Protein AF-0000000080687078 (afdb_homodimer)

InterPro domains:
  IPR036691 Endonuclease/exonuclease/phosphatase superfamily [G3DSA:3.60.10.10] (22-150)
  IPR036691 Endonuclease/exonuclease/phosphatase superfamily [SSF56219] (23-147)

Solvent-accessible surface area (backbone atoms only — not comparable to full-atom values): 16942 Å² total; per-residue (Å²): 134,83,80,84,80,78,79,77,78,75,77,74,71,64,70,48,72,87,66,83,77,62,94,34,62,72,45,28,38,33,25,32,39,52,66,46,41,48,44,68,68,49,42,45,55,48,48,55,51,44,61,72,62,55,36,44,35,30,36,37,32,30,29,53,56,74,75,82,88,73,86,45,89,84,57,33,46,72,51,65,50,74,61,81,56,97,64,50,26,41,33,37,40,34,28,50,90,43,55,85,31,47,42,36,66,43,75,79,50,80,39,32,34,36,41,32,31,53,52,98,53,29,33,42,33,43,37,35,36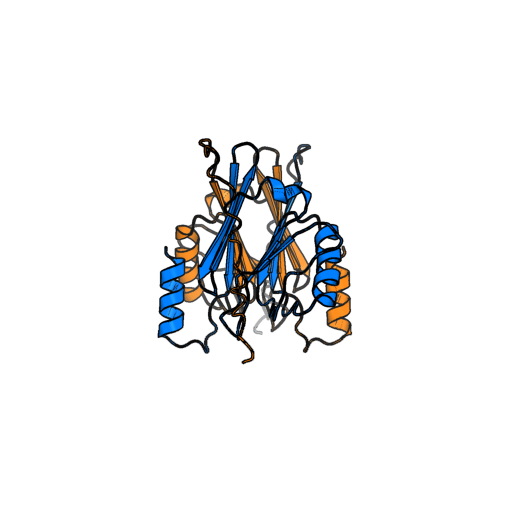,50,51,69,52,89,85,48,50,69,69,58,46,50,50,49,56,52,60,62,70,106,136,84,77,83,80,78,76,74,77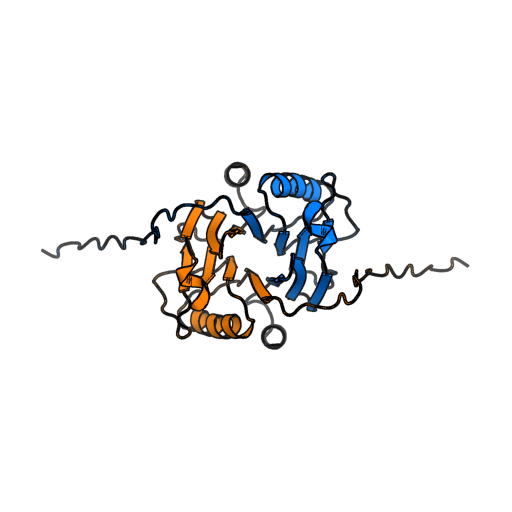,74,78,73,70,61,72,48,74,87,63,85,76,62,95,34,64,74,45,28,38,34,25,31,39,50,67,47,43,48,45,68,70,49,41,45,55,47,48,55,51,44,61,72,60,55,37,43,36,30,35,36,33,30,29,53,55,74,76,82,87,73,85,45,91,83,56,34,45,71,49,66,49,74,60,82,56,95,63,51,24,38,34,36,40,34,28,52,90,44,55,86,31,46,40,36,67,44,74,80,50,80,40,33,35,36,39,33,30,53,52,99,56,28,34,42,34,42,36,34,37,49,51,69,50,88,82,47,49,69,68,58,48,50,49,49,57,52,59,63,68,106

Organism: Caenorhabditis japonica (NCBI:txid281687)

pLDDT: mean 78.76, std 21.89, range [23.83, 98.12]

Structure (mmCIF, N/CA/C/O backbone):
data_AF-0000000080687078-model_v1
#
loop_
_entity.id
_entity.type
_entity.pdbx_description
1 polymer 'DNA-(apurinic or apyrimidinic site) endonuclease'
#
loop_
_atom_site.group_PDB
_atom_site.id
_atom_site.type_symbol
_atom_site.label_atom_id
_atom_site.label_alt_id
_atom_site.label_comp_id
_atom_site.label_asym_id
_atom_site.label_entity_id
_atom_site.label_seq_id
_atom_site.pdbx_PDB_ins_code
_atom_site.Cartn_x
_atom_site.Cartn_y
_atom_site.Cartn_z
_atom_site.occupancy
_atom_site.B_iso_or_equiv
_atom_site.auth_seq_id
_atom_site.auth_comp_id
_atom_site.auth_asym_id
_atom_site.auth_atom_id
_atom_site.pdbx_PDB_model_num
ATOM 1 N N . MET A 1 1 ? -27.938 40.531 -13.562 1 23.94 1 MET A N 1
ATOM 2 C CA . MET A 1 1 ? -26.656 40.5 -14.242 1 23.94 1 MET A CA 1
ATOM 3 C C . MET A 1 1 ? -25.672 39.594 -13.484 1 23.94 1 MET A C 1
ATOM 5 O O . MET A 1 1 ? -24.984 40.031 -12.57 1 23.94 1 MET A O 1
ATOM 9 N N . PHE A 1 2 ? -26 38.469 -12.961 1 26.88 2 PHE A N 1
ATOM 10 C CA . PHE A 1 2 ? -25.375 37.625 -11.953 1 26.88 2 PHE A CA 1
ATOM 11 C C . PHE A 1 2 ? -24.141 36.938 -12.523 1 26.88 2 PHE A C 1
ATOM 13 O O . PHE A 1 2 ? -24.219 36.25 -13.547 1 26.88 2 PHE A O 1
ATOM 20 N N . GLY A 1 3 ? -22.938 37.531 -12.508 1 23.83 3 GLY A N 1
ATOM 21 C CA . GLY A 1 3 ? -21.656 37.125 -13.062 1 23.83 3 GLY A CA 1
ATOM 22 C C . GLY A 1 3 ? -21.188 35.75 -12.562 1 23.83 3 GLY A C 1
ATOM 23 O O . GLY A 1 3 ? -21.312 35.469 -11.367 1 23.83 3 GLY A O 1
ATOM 24 N N . ARG A 1 4 ? -21.125 34.656 -13.367 1 27.16 4 ARG A N 1
ATOM 25 C CA . ARG A 1 4 ? -20.719 33.25 -13.234 1 27.16 4 ARG A CA 1
ATOM 26 C C . ARG A 1 4 ? -19.297 33.125 -12.719 1 27.16 4 ARG A C 1
ATOM 28 O O . ARG A 1 4 ? -18.344 33.438 -13.445 1 27.16 4 ARG A O 1
ATOM 35 N N . SER A 1 5 ? -18.922 33.406 -11.445 1 27.58 5 SER A N 1
ATOM 36 C CA . SER A 1 5 ? -17.562 33.312 -10.93 1 27.58 5 SER A CA 1
ATOM 37 C C . SER A 1 5 ? -17.078 31.859 -10.969 1 27.58 5 SER A C 1
ATOM 39 O O . SER A 1 5 ? -17.688 30.969 -10.375 1 27.58 5 SER A O 1
ATOM 41 N N . THR A 1 6 ? -16.516 31.312 -12.031 1 29.34 6 THR A N 1
ATOM 42 C CA . THR A 1 6 ? -15.852 30.047 -12.344 1 29.34 6 THR A CA 1
ATOM 43 C C . THR A 1 6 ? -14.695 29.797 -11.375 1 29.34 6 THR A C 1
ATOM 45 O O . THR A 1 6 ? -13.656 30.453 -11.453 1 29.34 6 THR A O 1
ATOM 48 N N . THR A 1 7 ? -14.852 29.625 -10.133 1 28.97 7 THR A N 1
ATOM 49 C CA . THR A 1 7 ? -13.742 29.375 -9.211 1 28.97 7 THR A CA 1
ATOM 50 C C . THR A 1 7 ? -13.008 28.094 -9.586 1 28.97 7 THR A C 1
ATOM 52 O O . THR A 1 7 ? -13.57 27 -9.508 1 28.97 7 THR A O 1
ATOM 55 N N . ASP A 1 8 ? -12.109 28.047 -10.555 1 27.33 8 ASP A N 1
ATOM 56 C CA . ASP A 1 8 ? -11.109 27.062 -10.93 1 27.33 8 ASP A CA 1
ATOM 57 C C . ASP A 1 8 ? -10.336 26.562 -9.711 1 27.33 8 ASP A C 1
ATOM 59 O O . ASP A 1 8 ? -9.656 27.344 -9.039 1 27.33 8 ASP A O 1
ATOM 63 N N . THR A 1 9 ? -10.836 25.766 -8.844 1 31.44 9 THR A N 1
ATOM 64 C CA . THR A 1 9 ? -10.117 25.188 -7.719 1 31.44 9 THR A CA 1
ATOM 65 C C . THR A 1 9 ? -8.805 24.562 -8.18 1 31.44 9 THR A C 1
ATOM 67 O O . THR A 1 9 ? -8.805 23.594 -8.953 1 31.44 9 THR A O 1
ATOM 70 N N . GLU A 1 10 ? -7.73 25.328 -8.344 1 28.64 10 GLU A N 1
ATOM 71 C CA . GLU A 1 10 ? -6.348 24.969 -8.641 1 28.64 10 GLU A CA 1
ATOM 72 C C . GLU A 1 10 ? -5.871 23.828 -7.746 1 28.64 10 GLU A C 1
ATOM 74 O O . GLU A 1 10 ? -5.902 23.938 -6.52 1 28.64 10 GLU A O 1
ATOM 79 N N . ILE A 1 11 ? -6.07 22.594 -8.055 1 33.88 11 ILE A N 1
ATOM 80 C CA . ILE A 1 11 ? -5.418 21.422 -7.484 1 33.88 11 ILE A CA 1
ATOM 81 C C . ILE A 1 11 ? -3.92 21.688 -7.34 1 33.88 11 ILE A C 1
ATOM 83 O O . ILE A 1 11 ? -3.23 21.953 -8.328 1 33.88 11 ILE A O 1
ATOM 87 N N . THR A 1 12 ? -3.455 22.266 -6.32 1 30.86 12 THR A N 1
ATOM 88 C CA . THR A 1 12 ? -2.062 22.625 -6.062 1 30.86 12 THR A CA 1
ATOM 89 C C . THR A 1 12 ? -1.168 21.391 -6.148 1 30.86 12 THR A C 1
ATOM 91 O O . THR A 1 12 ? -1.386 20.406 -5.438 1 30.86 12 THR A O 1
ATOM 94 N N . GLU A 1 13 ? -0.775 20.922 -7.262 1 34.91 13 GLU A N 1
ATOM 95 C CA . GLU A 1 13 ? 0.413 20.078 -7.383 1 34.91 13 GLU A CA 1
ATOM 96 C C . GLU A 1 13 ? 1.525 20.562 -6.457 1 34.91 13 GLU A C 1
ATOM 98 O O . GLU A 1 13 ? 1.952 21.719 -6.539 1 34.91 13 GLU A O 1
ATOM 103 N N . ALA A 1 14 ? 1.477 20.172 -5.223 1 38.88 14 ALA A N 1
ATOM 104 C CA . ALA A 1 14 ? 2.568 20.641 -4.367 1 38.88 14 ALA A CA 1
ATOM 105 C C . ALA A 1 14 ? 3.922 20.234 -4.938 1 38.88 14 ALA A C 1
ATOM 107 O O . ALA A 1 14 ? 4.219 19.047 -5.066 1 38.88 14 ALA A O 1
ATOM 108 N N . SER A 1 15 ? 4.398 20.875 -6.039 1 37.16 15 SER A N 1
ATOM 109 C CA . SER A 1 15 ? 5.77 20.688 -6.496 1 37.16 15 SER A CA 1
ATOM 110 C C . SER A 1 15 ? 6.77 21.172 -5.457 1 37.16 15 SER A C 1
ATOM 112 O O . SER A 1 15 ? 6.801 22.359 -5.133 1 37.16 15 SER A O 1
ATOM 114 N N . TYR A 1 16 ? 7.109 20.484 -4.488 1 36.12 16 TYR A N 1
ATOM 115 C CA . TYR A 1 16 ? 8.25 20.938 -3.699 1 36.12 16 TYR A CA 1
ATOM 116 C C . TYR A 1 16 ? 9.516 20.984 -4.547 1 36.12 16 TYR A C 1
ATOM 118 O O . TYR A 1 16 ? 9.641 20.234 -5.523 1 36.12 16 TYR A O 1
ATOM 126 N N . GLY A 1 17 ? 10.211 22.016 -4.754 1 36.72 17 GLY A N 1
ATOM 127 C CA . GLY A 1 17 ? 11.383 22.344 -5.555 1 36.72 17 GLY A CA 1
ATOM 128 C C . GLY A 1 17 ? 12.352 21.172 -5.684 1 36.72 17 GLY A C 1
ATOM 129 O O . GLY A 1 17 ? 12.312 20.234 -4.887 1 36.72 17 GLY A O 1
ATOM 130 N N . PRO A 1 18 ? 12.984 20.984 -6.984 1 37.34 18 PRO A N 1
ATOM 131 C CA . PRO A 1 18 ? 13.984 19.969 -7.305 1 37.34 18 PRO A CA 1
ATOM 132 C C . PRO A 1 18 ? 15.133 19.922 -6.305 1 37.34 18 PRO A C 1
ATOM 134 O O . PRO A 1 18 ? 15.891 20.906 -6.191 1 37.34 18 PRO A O 1
ATOM 137 N N . LYS A 1 19 ? 15.047 19.562 -5.117 1 39.16 19 LYS A N 1
ATOM 138 C CA . LYS A 1 19 ? 16.297 19.484 -4.355 1 39.16 19 LYS A CA 1
ATOM 139 C C . LYS A 1 19 ? 17.328 18.609 -5.055 1 39.16 19 LYS A C 1
ATOM 141 O O . LYS A 1 19 ? 16.969 17.734 -5.855 1 39.16 19 LYS A O 1
ATOM 146 N N . ASN A 1 20 ? 18.578 18.922 -5.188 1 41.75 20 ASN A N 1
ATOM 147 C CA . ASN A 1 20 ? 19.766 18.219 -5.676 1 41.75 20 ASN A CA 1
ATOM 148 C C . ASN A 1 20 ? 19.719 16.734 -5.312 1 41.75 20 ASN A C 1
ATOM 150 O O . ASN A 1 20 ? 19.688 16.391 -4.133 1 41.75 20 ASN A O 1
ATOM 154 N N . ARG A 1 21 ? 19.219 15.914 -6.117 1 44.72 21 ARG A N 1
ATOM 155 C CA . ARG A 1 21 ? 19.078 14.484 -5.867 1 44.72 21 ARG A CA 1
ATOM 156 C C . ARG A 1 21 ? 20.438 13.844 -5.559 1 44.72 21 ARG A C 1
ATOM 158 O O . ARG A 1 21 ? 21.344 13.883 -6.387 1 44.72 21 ARG A O 1
ATOM 165 N N . ARG A 1 22 ? 21.031 13.953 -4.484 1 43.06 22 ARG A N 1
ATOM 166 C CA . ARG A 1 22 ? 22.281 13.25 -4.207 1 43.06 22 ARG A CA 1
ATOM 167 C C . ARG A 1 22 ? 22.203 11.789 -4.637 1 43.06 22 ARG A C 1
ATOM 169 O O . ARG A 1 22 ? 21.109 11.211 -4.676 1 43.06 22 ARG A O 1
ATOM 176 N N . LYS A 1 23 ? 23.172 11.141 -5.262 1 50.06 23 LYS A N 1
ATOM 177 C CA . LYS A 1 23 ? 23.391 9.766 -5.688 1 50.06 23 LYS A CA 1
ATOM 178 C C . LYS A 1 23 ? 22.875 8.781 -4.637 1 50.06 23 LYS A C 1
ATOM 180 O O . LYS A 1 23 ? 23.516 8.586 -3.598 1 50.06 23 LYS A O 1
ATOM 185 N N . GLY A 1 24 ? 21.781 8.898 -4.113 1 56 24 GLY A N 1
ATOM 186 C CA . GLY A 1 24 ? 21.328 7.973 -3.086 1 56 24 GLY A CA 1
ATOM 187 C C . GLY A 1 24 ? 20.594 6.77 -3.646 1 56 24 GLY A C 1
ATOM 188 O O . GLY A 1 24 ? 20.391 6.668 -4.859 1 56 24 GLY A O 1
ATOM 189 N N . ASN A 1 25 ? 20.453 5.66 -2.873 1 69.19 25 ASN A N 1
ATOM 190 C CA . ASN A 1 25 ? 19.734 4.438 -3.232 1 69.19 25 ASN A CA 1
ATOM 191 C C . ASN A 1 25 ? 18.234 4.688 -3.377 1 69.19 25 ASN A C 1
ATOM 193 O O . ASN A 1 25 ? 17.625 5.32 -2.516 1 69.19 25 ASN A O 1
ATOM 197 N N . ASP A 1 26 ? 17.75 4.543 -4.586 1 81.94 26 ASP A N 1
ATOM 198 C CA . ASP A 1 26 ? 16.312 4.633 -4.832 1 81.94 26 ASP A CA 1
ATOM 199 C C . ASP A 1 26 ? 15.625 3.291 -4.582 1 81.94 26 ASP A C 1
ATOM 201 O O . ASP A 1 26 ? 16.094 2.25 -5.043 1 81.94 26 ASP A O 1
ATOM 205 N N . PHE A 1 27 ? 14.664 3.383 -3.658 1 86.75 27 PHE A N 1
ATOM 206 C CA . PHE A 1 27 ? 13.891 2.146 -3.656 1 86.75 27 PHE A CA 1
ATOM 207 C C . PHE A 1 27 ? 12.398 2.441 -3.748 1 86.75 27 PHE A C 1
ATOM 209 O O . PHE A 1 27 ? 11.953 3.531 -3.385 1 86.75 27 PHE A O 1
ATOM 216 N N . HIS A 1 28 ? 11.695 1.497 -4.359 1 94.62 28 HIS A N 1
ATOM 217 C CA . HIS A 1 28 ? 10.266 1.57 -4.648 1 94.62 28 HIS A CA 1
ATOM 218 C C . HIS A 1 28 ? 9.484 0.548 -3.83 1 94.62 28 HIS A C 1
ATOM 220 O O . HIS A 1 28 ? 9.883 -0.614 -3.734 1 94.62 28 HIS A O 1
ATOM 226 N N . ILE A 1 29 ? 8.492 1.083 -3.162 1 96.56 29 ILE A N 1
ATOM 227 C CA . ILE A 1 29 ? 7.52 0.217 -2.504 1 96.56 29 ILE A CA 1
ATOM 228 C C . ILE A 1 29 ? 6.152 0.39 -3.156 1 96.56 29 ILE A C 1
ATOM 230 O O . ILE A 1 29 ? 5.734 1.513 -3.451 1 96.56 29 ILE A O 1
ATOM 234 N N . GLY A 1 30 ? 5.504 -0.711 -3.338 1 97.69 30 GLY A N 1
ATOM 235 C CA . GLY A 1 30 ? 4.227 -0.652 -4.035 1 97.69 30 GLY A CA 1
ATOM 236 C C . GLY A 1 30 ? 3.051 -1.026 -3.154 1 97.69 30 GLY A C 1
ATOM 237 O O . GLY A 1 30 ? 3.186 -1.845 -2.242 1 97.69 30 GLY A O 1
ATOM 238 N N . SER A 1 31 ? 1.943 -0.436 -3.359 1 98.12 31 SER A N 1
ATOM 239 C CA . SER A 1 31 ? 0.614 -0.755 -2.852 1 98.12 31 SER A CA 1
ATOM 240 C C . SER A 1 31 ? -0.37 -1.002 -3.99 1 98.12 31 SER A C 1
ATOM 242 O O . SER A 1 31 ? -0.571 -0.133 -4.84 1 98.12 31 SER A O 1
ATOM 244 N N . LEU A 1 32 ? -1 -2.152 -3.951 1 96.25 32 LEU A N 1
ATOM 245 C CA . LEU A 1 32 ? -1.785 -2.492 -5.133 1 96.25 32 LEU A CA 1
ATOM 246 C C . LEU A 1 32 ? -3.031 -3.283 -4.75 1 96.25 32 LEU A C 1
ATOM 248 O O . LEU A 1 32 ? -2.93 -4.367 -4.168 1 96.25 32 LEU A O 1
ATOM 252 N N . ASN A 1 33 ? -4.164 -2.758 -5.043 1 93 33 ASN A N 1
ATOM 253 C CA . ASN A 1 33 ? -5.348 -3.605 -5.164 1 93 33 ASN A CA 1
ATOM 254 C C . ASN A 1 33 ? -5.387 -4.32 -6.512 1 93 33 ASN A C 1
ATOM 256 O O . ASN A 1 33 ? -5.707 -3.709 -7.535 1 93 33 ASN A O 1
ATOM 260 N N . VAL A 1 34 ? -5.113 -5.598 -6.516 1 90.88 34 VAL A N 1
ATOM 261 C CA . VAL A 1 34 ? -4.816 -6.312 -7.754 1 90.88 34 VAL A CA 1
ATOM 262 C C . VAL A 1 34 ? -6.098 -6.902 -8.336 1 90.88 34 VAL A C 1
ATOM 264 O O . VAL A 1 34 ? -6.129 -7.316 -9.492 1 90.88 34 VAL A O 1
ATOM 267 N N . ARG A 1 35 ? -7.172 -6.898 -7.617 1 88.12 35 ARG A N 1
ATOM 268 C CA . ARG A 1 35 ? -8.484 -7.383 -8.031 1 88.12 35 ARG A CA 1
ATOM 269 C C . ARG A 1 35 ? -8.391 -8.805 -8.578 1 88.12 35 ARG A C 1
ATOM 271 O O . ARG A 1 35 ? -8.93 -9.094 -9.648 1 88.12 35 ARG A O 1
ATOM 278 N N . SER A 1 36 ? -7.57 -9.609 -8.227 1 84.88 36 SER A N 1
ATOM 279 C CA . SER A 1 36 ? -7.48 -11.047 -8.453 1 84.88 36 SER A CA 1
ATOM 280 C C . SER A 1 36 ? -6.168 -11.422 -9.133 1 84.88 36 SER A C 1
ATOM 282 O O . SER A 1 36 ? -5.836 -10.875 -10.188 1 84.88 36 SER A O 1
ATOM 284 N N . ILE A 1 37 ? -5.371 -12.188 -8.609 1 87.5 37 ILE A N 1
ATOM 285 C CA . ILE A 1 37 ? -4.254 -12.953 -9.156 1 87.5 37 ILE A CA 1
ATOM 286 C C . ILE A 1 37 ? -4.387 -14.422 -8.742 1 87.5 37 ILE A C 1
ATOM 288 O O . ILE A 1 37 ? -3.475 -14.984 -8.133 1 87.5 37 ILE A O 1
ATOM 292 N N . SER A 1 38 ? -5.43 -15.031 -9.227 1 83.38 38 SER A N 1
ATOM 293 C CA . SER A 1 38 ? -5.961 -16.25 -8.633 1 83.38 38 SER A CA 1
ATOM 294 C C . SER A 1 38 ? -5.23 -17.484 -9.156 1 83.38 38 SER A C 1
ATOM 296 O O . SER A 1 38 ? -5.355 -18.578 -8.594 1 83.38 38 SER A O 1
ATOM 298 N N . ASP A 1 39 ? -4.461 -17.359 -10.211 1 86.06 39 ASP A N 1
ATOM 299 C CA . ASP A 1 39 ? -3.783 -18.531 -10.75 1 86.06 39 ASP A CA 1
ATOM 300 C C . ASP A 1 39 ? -2.348 -18.203 -11.156 1 86.06 39 ASP A C 1
ATOM 302 O O . ASP A 1 39 ? -1.94 -17.047 -11.125 1 86.06 39 ASP A O 1
ATOM 306 N N . GLN A 1 40 ? -1.604 -19.281 -11.555 1 88.81 40 GLN A N 1
ATOM 307 C CA . GLN A 1 40 ? -0.176 -19.188 -11.836 1 88.81 40 GLN A CA 1
ATOM 308 C C . GLN A 1 40 ? 0.093 -18.234 -13 1 88.81 40 GLN A C 1
ATOM 310 O O . GLN A 1 40 ? 1.062 -17.469 -12.977 1 88.81 40 GLN A O 1
ATOM 315 N N . SER A 1 41 ? -0.726 -18.344 -13.984 1 90.31 41 SER A N 1
ATOM 316 C CA . SER A 1 41 ? -0.514 -17.516 -15.164 1 90.31 41 SER A CA 1
ATOM 317 C C . SER A 1 41 ? -0.649 -16.031 -14.82 1 90.31 41 SER A C 1
ATOM 319 O O . SER A 1 41 ? 0.166 -15.211 -15.242 1 90.31 41 SER A O 1
ATOM 321 N N . LYS A 1 42 ? -1.673 -15.695 -14.055 1 89.12 42 LYS A N 1
ATOM 322 C CA . LYS A 1 42 ? -1.876 -14.312 -13.625 1 89.12 42 LYS A CA 1
ATOM 323 C C . LYS A 1 42 ? -0.762 -13.867 -12.688 1 89.12 42 LYS A C 1
ATOM 325 O O . LYS A 1 42 ? -0.291 -12.727 -12.773 1 89.12 42 LYS A O 1
ATOM 330 N N . ALA A 1 43 ? -0.333 -14.719 -11.859 1 92.19 43 ALA A N 1
ATOM 331 C CA . ALA A 1 43 ? 0.764 -14.406 -10.945 1 92.19 43 ALA A CA 1
ATOM 332 C C . ALA A 1 43 ? 2.053 -14.125 -11.711 1 92.19 43 ALA A C 1
ATOM 334 O O . ALA A 1 43 ? 2.793 -13.203 -11.367 1 92.19 43 ALA A O 1
ATOM 335 N N . GLU A 1 44 ? 2.275 -14.883 -12.719 1 93.94 44 GLU A N 1
ATOM 336 C CA . GLU A 1 44 ? 3.467 -14.695 -13.539 1 93.94 44 GLU A CA 1
ATOM 337 C C . GLU A 1 44 ? 3.408 -13.367 -14.297 1 93.94 44 GLU A C 1
ATOM 339 O O . GLU A 1 44 ? 4.418 -12.664 -14.406 1 93.94 44 GLU A O 1
ATOM 344 N N . ALA A 1 45 ? 2.262 -13.078 -14.836 1 91.88 45 ALA A N 1
ATOM 345 C CA . ALA A 1 45 ? 2.104 -11.797 -15.523 1 91.88 45 ALA A CA 1
ATOM 346 C C . ALA A 1 45 ? 2.338 -10.633 -14.57 1 91.88 45 ALA A C 1
ATOM 348 O O . ALA A 1 45 ? 3.035 -9.672 -14.914 1 91.88 45 ALA A O 1
ATOM 349 N N . PHE A 1 46 ? 1.826 -10.758 -13.461 1 93.44 46 PHE A N 1
ATOM 350 C CA . PHE A 1 46 ? 2.047 -9.742 -12.445 1 93.44 46 PHE A CA 1
ATOM 351 C C . PHE A 1 46 ? 3.523 -9.656 -12.07 1 93.44 46 PHE A C 1
ATOM 353 O O . PHE A 1 46 ? 4.062 -8.562 -11.898 1 93.44 46 PHE A O 1
ATOM 360 N N . ASP A 1 47 ? 4.129 -10.727 -11.883 1 95.5 47 ASP A N 1
ATOM 361 C CA . ASP A 1 47 ? 5.543 -10.805 -11.531 1 95.5 47 ASP A CA 1
ATOM 362 C C . ASP A 1 47 ? 6.398 -10.008 -12.508 1 95.5 47 ASP A C 1
ATOM 364 O O . ASP A 1 47 ? 7.277 -9.242 -12.094 1 95.5 47 ASP A O 1
ATOM 368 N N . LEU A 1 48 ? 6.113 -10.18 -13.734 1 94.38 48 LEU A N 1
ATOM 369 C CA . LEU A 1 48 ? 6.863 -9.461 -14.758 1 94.38 48 LEU A CA 1
ATOM 370 C C . LEU A 1 48 ? 6.672 -7.957 -14.609 1 94.38 48 LEU A C 1
ATOM 372 O O . LEU A 1 48 ? 7.641 -7.195 -14.664 1 94.38 48 LEU A O 1
ATOM 376 N N . LEU A 1 49 ? 5.465 -7.512 -14.406 1 92.62 49 LEU A N 1
ATOM 377 C CA . LEU A 1 49 ? 5.172 -6.098 -14.211 1 92.62 49 LEU A CA 1
ATOM 378 C C . LEU A 1 49 ? 5.859 -5.562 -12.961 1 92.62 49 LEU A C 1
ATOM 380 O O . LEU A 1 49 ? 6.41 -4.461 -12.977 1 92.62 49 LEU A O 1
ATOM 384 N N . ALA A 1 50 ? 5.836 -6.336 -11.93 1 95.5 50 ALA A N 1
ATOM 385 C CA . ALA A 1 50 ? 6.434 -5.949 -10.656 1 95.5 50 ALA A CA 1
ATOM 386 C C . ALA A 1 50 ? 7.941 -5.754 -10.789 1 95.5 50 ALA A C 1
ATOM 388 O O . ALA A 1 50 ? 8.484 -4.75 -10.328 1 95.5 50 ALA A O 1
ATOM 389 N N . VAL A 1 51 ? 8.602 -6.641 -11.414 1 95.19 51 VAL A N 1
ATOM 390 C CA . VAL A 1 51 ? 10.039 -6.559 -11.617 1 95.19 51 VAL A CA 1
ATOM 391 C C . VAL A 1 51 ? 10.383 -5.297 -12.406 1 95.19 51 VAL A C 1
ATOM 393 O O . VAL A 1 51 ? 11.305 -4.562 -12.047 1 95.19 51 VAL A O 1
ATOM 396 N N . ASN A 1 52 ? 9.602 -4.98 -13.367 1 92.81 52 ASN A N 1
ATOM 397 C CA . ASN A 1 52 ? 9.875 -3.852 -14.25 1 92.81 52 ASN A CA 1
ATOM 398 C C . ASN A 1 52 ? 9.555 -2.523 -13.57 1 92.81 52 ASN A C 1
ATOM 400 O O . ASN A 1 52 ? 10.039 -1.473 -13.992 1 92.81 52 ASN A O 1
ATOM 404 N N . SER A 1 53 ? 8.734 -2.553 -12.562 1 91.44 53 SER A N 1
ATOM 405 C CA . SER A 1 53 ? 8.359 -1.342 -11.844 1 91.44 53 SER A CA 1
ATOM 406 C C . SER A 1 53 ? 9.508 -0.837 -10.977 1 91.44 53 SER A C 1
ATOM 408 O O . SER A 1 53 ? 9.5 0.311 -10.523 1 91.44 53 SER A O 1
ATOM 410 N N . GLY A 1 54 ? 10.5 -1.702 -10.625 1 92.25 54 GLY A N 1
ATOM 411 C CA . GLY A 1 54 ? 11.594 -1.356 -9.734 1 92.25 54 GLY A CA 1
ATOM 412 C C . GLY A 1 54 ? 11.242 -1.527 -8.266 1 92.25 54 GLY A C 1
ATOM 413 O O . GLY A 1 54 ? 12.078 -1.3 -7.391 1 92.25 54 GLY A O 1
ATOM 414 N N . CYS A 1 55 ? 10.094 -1.989 -7.988 1 95.62 55 CYS A N 1
ATOM 415 C CA . CYS A 1 55 ? 9.688 -2.207 -6.605 1 95.62 55 CYS A CA 1
ATOM 416 C C . CYS A 1 55 ? 10.484 -3.35 -5.98 1 95.62 55 CYS A C 1
ATOM 418 O O . CYS A 1 55 ? 10.812 -4.324 -6.656 1 95.62 55 CYS A O 1
ATOM 420 N N . LYS A 1 56 ? 10.734 -3.129 -4.719 1 95.88 56 LYS A N 1
ATOM 421 C CA . LYS A 1 56 ? 11.375 -4.199 -3.963 1 95.88 56 LYS A CA 1
ATOM 422 C C . LYS A 1 56 ? 10.359 -4.969 -3.127 1 95.88 56 LYS A C 1
ATOM 424 O O . LYS A 1 56 ? 10.555 -6.152 -2.838 1 95.88 56 LYS A O 1
ATOM 429 N N . VAL A 1 57 ? 9.32 -4.289 -2.781 1 97.44 57 VAL A N 1
ATOM 430 C CA . VAL A 1 57 ? 8.188 -4.898 -2.092 1 97.44 57 VAL A CA 1
ATOM 431 C C . VAL A 1 57 ? 6.879 -4.32 -2.629 1 97.44 57 VAL A C 1
ATOM 433 O O . VAL A 1 57 ? 6.773 -3.113 -2.854 1 97.44 57 VAL A O 1
ATOM 436 N N . ILE A 1 58 ? 5.902 -5.184 -2.785 1 98 58 ILE A N 1
ATOM 437 C CA . ILE A 1 58 ? 4.555 -4.746 -3.121 1 98 58 ILE A CA 1
ATOM 438 C C . ILE A 1 58 ? 3.545 -5.414 -2.189 1 98 58 ILE A C 1
ATOM 440 O O . ILE A 1 58 ? 3.523 -6.641 -2.068 1 98 58 ILE A O 1
ATOM 444 N N . ALA A 1 59 ? 2.803 -4.582 -1.484 1 97.75 59 ALA A N 1
ATOM 445 C CA . ALA A 1 59 ? 1.665 -5.07 -0.71 1 97.75 59 ALA A CA 1
ATOM 446 C C . ALA A 1 59 ? 0.424 -5.211 -1.588 1 97.75 59 ALA A C 1
ATOM 448 O O . ALA A 1 59 ? -0.012 -4.242 -2.215 1 97.75 59 ALA A O 1
ATOM 449 N N . LEU A 1 60 ? -0.15 -6.395 -1.626 1 95.69 60 LEU A N 1
ATOM 450 C CA . LEU A 1 60 ? -1.276 -6.699 -2.502 1 95.69 60 LEU A CA 1
ATOM 451 C C . LEU A 1 60 ? -2.543 -6.949 -1.69 1 95.69 60 LEU A C 1
ATOM 453 O O . LEU A 1 60 ? -2.5 -7.625 -0.659 1 95.69 60 LEU A O 1
ATOM 457 N N . GLN A 1 61 ? -3.58 -6.387 -2.146 1 93 61 GLN A N 1
ATOM 458 C CA . GLN A 1 61 ? -4.902 -6.688 -1.614 1 93 61 GLN A CA 1
ATOM 459 C C . GLN A 1 61 ? -5.789 -7.34 -2.676 1 93 61 GLN A C 1
ATOM 461 O O . GLN A 1 61 ? -5.582 -7.129 -3.873 1 93 61 GLN A O 1
ATOM 466 N N . GLU A 1 62 ? -6.793 -8.188 -2.268 1 89.31 62 GLU A N 1
ATOM 467 C CA . GLU A 1 62 ? -7.777 -8.875 -3.1 1 89.31 62 GLU A CA 1
ATOM 468 C C . GLU A 1 62 ? -7.102 -9.82 -4.09 1 89.31 62 GLU A C 1
ATOM 470 O O . GLU A 1 62 ? -7.398 -9.797 -5.285 1 89.31 62 GLU A O 1
ATOM 475 N N . THR A 1 63 ? -6.176 -10.578 -3.656 1 90.06 63 THR A N 1
ATOM 476 C CA . THR A 1 63 ? -5.457 -11.523 -4.504 1 90.06 63 THR A CA 1
ATOM 477 C C . THR A 1 63 ? -6.379 -12.641 -4.973 1 90.06 63 THR A C 1
ATOM 479 O O . THR A 1 63 ? -6.203 -13.188 -6.066 1 90.06 63 THR A O 1
ATOM 482 N N . LYS A 1 64 ? -7.406 -13.039 -4.141 1 83.12 64 LYS A N 1
ATOM 483 C CA . LYS A 1 64 ? -8.375 -14.102 -4.422 1 83.12 64 LYS A CA 1
ATOM 484 C C . LYS A 1 64 ? -7.676 -15.398 -4.801 1 83.12 64 LYS A C 1
ATOM 486 O O . LYS A 1 64 ? -8.117 -16.109 -5.711 1 83.12 64 LYS A O 1
ATOM 491 N N . ARG A 1 65 ? -6.547 -15.5 -4.137 1 78.94 65 ARG A N 1
ATOM 492 C CA . ARG A 1 65 ? -5.762 -16.688 -4.418 1 78.94 65 ARG A CA 1
ATOM 493 C C . ARG A 1 65 ? -6.457 -17.938 -3.887 1 78.94 65 ARG A C 1
ATOM 495 O O . ARG A 1 65 ? -6.891 -17.969 -2.734 1 78.94 65 ARG A O 1
ATOM 502 N N . LYS A 1 66 ? -6.727 -18.859 -4.582 1 66.19 66 LYS A N 1
ATOM 503 C CA . LYS A 1 66 ? -7.395 -20.078 -4.164 1 66.19 66 LYS A CA 1
ATOM 504 C C . LYS A 1 66 ? -6.41 -21.047 -3.512 1 66.19 66 LYS A C 1
ATOM 506 O O . LYS A 1 66 ? -6.672 -21.578 -2.428 1 66.19 66 LYS A O 1
ATOM 511 N N . GLU A 1 67 ? -5.453 -21.625 -4.227 1 60.69 67 GLU A N 1
ATOM 512 C CA . GLU A 1 67 ? -4.613 -22.688 -3.686 1 60.69 67 GLU A CA 1
ATOM 513 C C . GLU A 1 67 ? -3.211 -22.641 -4.285 1 60.69 67 GLU A C 1
ATOM 515 O O . GLU A 1 67 ? -2.98 -21.969 -5.293 1 60.69 67 GLU A O 1
ATOM 520 N N . GLY A 1 68 ? -2.357 -23.078 -3.369 1 63.88 68 GLY A N 1
ATOM 521 C CA . GLY A 1 68 ? -1.051 -23.531 -3.82 1 63.88 68 GLY A CA 1
ATOM 522 C C . GLY A 1 68 ? 0.023 -22.469 -3.695 1 63.88 68 GLY A C 1
ATOM 523 O O . GLY A 1 68 ? -0.271 -21.312 -3.363 1 63.88 68 GLY A O 1
ATOM 524 N N . GLU A 1 69 ? 1.281 -22.922 -3.531 1 74.5 69 GLU A N 1
ATOM 525 C CA . GLU A 1 69 ? 2.494 -22.109 -3.639 1 74.5 69 GLU A CA 1
ATOM 526 C C . GLU A 1 69 ? 2.891 -21.906 -5.098 1 74.5 69 GLU A C 1
ATOM 528 O O . GLU A 1 69 ? 2.773 -22.812 -5.918 1 74.5 69 GLU A O 1
ATOM 533 N N . TRP A 1 70 ? 3.023 -20.672 -5.383 1 83.81 70 TRP A N 1
ATOM 534 C CA . TRP A 1 70 ? 3.455 -20.344 -6.738 1 83.81 70 TRP A CA 1
ATOM 535 C C . TRP A 1 70 ? 4.949 -20.047 -6.777 1 83.81 70 TRP A C 1
ATOM 537 O O . TRP A 1 70 ? 5.488 -19.438 -5.855 1 83.81 70 TRP A O 1
ATOM 547 N N . VAL A 1 71 ? 5.551 -20.594 -7.836 1 90.44 71 VAL A N 1
ATOM 548 C CA . VAL A 1 71 ? 6.945 -20.266 -8.117 1 90.44 71 VAL A CA 1
ATOM 549 C C . VAL A 1 71 ? 7.008 -19.219 -9.234 1 90.44 71 VAL A C 1
ATOM 551 O O . VAL A 1 71 ? 6.457 -19.422 -10.32 1 90.44 71 VAL A O 1
ATOM 554 N N . LEU A 1 72 ? 7.625 -18.172 -8.945 1 95.88 72 LEU A N 1
ATOM 555 C CA . LEU A 1 72 ? 7.723 -17.094 -9.922 1 95.88 72 LEU A CA 1
ATOM 556 C C . LEU A 1 72 ? 9.047 -17.156 -10.664 1 95.88 72 LEU A C 1
ATOM 558 O O . LEU A 1 72 ? 10.086 -17.438 -10.07 1 95.88 72 LEU A O 1
ATOM 562 N N . SER A 1 73 ? 9.031 -16.812 -11.891 1 96.19 73 SER A N 1
ATOM 563 C CA . SER A 1 73 ? 10.211 -16.906 -12.75 1 96.19 73 SER A CA 1
ATOM 564 C C . SER A 1 73 ? 11.281 -15.906 -12.328 1 96.19 73 SER A C 1
ATOM 566 O O . SER A 1 73 ? 12.477 -16.156 -12.492 1 96.19 73 SER A O 1
ATOM 568 N N . SER A 1 74 ? 10.93 -14.812 -11.812 1 96.94 74 SER A N 1
ATOM 569 C CA . SER A 1 74 ? 11.875 -13.758 -11.453 1 96.94 74 SER A CA 1
ATOM 570 C C . SER A 1 74 ? 12.703 -14.148 -10.234 1 96.94 74 SER A C 1
ATOM 572 O O . SER A 1 74 ? 13.727 -13.523 -9.938 1 96.94 74 SER A O 1
ATOM 574 N N . GLY A 1 75 ? 12.32 -15.094 -9.469 1 97.56 75 GLY A N 1
ATOM 575 C CA . GLY A 1 75 ? 12.93 -15.438 -8.188 1 97.56 75 GLY A CA 1
ATOM 576 C C . GLY A 1 75 ? 12.32 -14.695 -7.02 1 97.56 75 GLY A C 1
ATOM 577 O O . GLY A 1 75 ? 12.656 -14.961 -5.863 1 97.56 75 GLY A O 1
ATOM 578 N N . ALA A 1 76 ? 11.391 -13.828 -7.332 1 97.56 76 ALA A N 1
ATOM 579 C CA . ALA A 1 76 ? 10.656 -13.156 -6.262 1 97.56 76 ALA A CA 1
ATOM 580 C C . ALA A 1 76 ? 9.734 -14.133 -5.535 1 97.56 76 ALA A C 1
ATOM 582 O O . ALA A 1 76 ? 9.445 -15.219 -6.043 1 97.56 76 ALA A O 1
ATOM 583 N N . GLU A 1 77 ? 9.344 -13.75 -4.371 1 95.75 77 GLU A N 1
ATOM 584 C CA . GLU A 1 77 ? 8.367 -14.547 -3.637 1 95.75 77 GLU A CA 1
ATOM 585 C C . GLU A 1 77 ? 7.047 -13.789 -3.477 1 95.75 77 GLU A C 1
ATOM 587 O O . GLU A 1 77 ? 7.043 -12.578 -3.232 1 95.75 77 GLU A O 1
ATOM 592 N N . LEU A 1 78 ? 6.02 -14.508 -3.682 1 93.75 78 LEU A N 1
ATOM 593 C CA . LEU A 1 78 ? 4.676 -14.062 -3.344 1 93.75 78 LEU A CA 1
ATOM 594 C C . LEU A 1 78 ? 4.176 -14.742 -2.074 1 93.75 78 LEU A C 1
ATOM 596 O O . LEU A 1 78 ? 3.803 -15.914 -2.104 1 93.75 78 LEU A O 1
ATOM 600 N N . ILE A 1 79 ? 4.18 -13.977 -0.999 1 91.44 79 ILE A N 1
ATOM 601 C CA . ILE A 1 79 ? 3.826 -14.539 0.3 1 91.44 79 ILE A CA 1
ATOM 602 C C . ILE A 1 79 ? 2.385 -14.172 0.647 1 91.44 79 ILE A C 1
ATOM 604 O O . ILE A 1 79 ? 2.074 -13 0.88 1 91.44 79 ILE A O 1
ATOM 608 N N . CYS A 1 80 ? 1.501 -15.156 0.618 1 83.25 80 CYS A N 1
ATOM 609 C CA . CYS A 1 80 ? 0.076 -14.961 0.852 1 83.25 80 CYS A CA 1
ATOM 610 C C . CYS A 1 80 ? -0.296 -15.312 2.287 1 83.25 80 CYS A C 1
ATOM 612 O O . CYS A 1 80 ? 0.277 -16.234 2.871 1 83.25 80 CYS A O 1
ATOM 614 N N . THR A 1 81 ? -1.142 -14.406 2.807 1 70.31 81 THR A N 1
ATOM 615 C CA . THR A 1 81 ? -1.684 -14.781 4.109 1 70.31 81 THR A CA 1
ATOM 616 C C . THR A 1 81 ? -2.955 -15.609 3.947 1 70.31 81 THR A C 1
ATOM 618 O O . THR A 1 81 ? -3.799 -15.297 3.102 1 70.31 81 THR A O 1
ATOM 621 N N . ARG A 1 82 ? -2.828 -16.938 4.32 1 59.53 82 ARG A N 1
ATOM 622 C CA . ARG A 1 82 ? -3.809 -18 4.176 1 59.53 82 ARG A CA 1
ATOM 623 C C . ARG A 1 82 ? -5.23 -17.453 4.195 1 59.53 82 ARG A C 1
ATOM 625 O O . ARG A 1 82 ? -5.527 -16.516 4.938 1 59.53 82 ARG A O 1
ATOM 632 N N . ARG A 1 83 ? -5.895 -17.641 3.01 1 53.59 83 ARG A N 1
ATOM 633 C CA . ARG A 1 83 ? -7.27 -17.188 2.838 1 53.59 83 ARG A CA 1
ATOM 634 C C . ARG A 1 83 ? -8.234 -18 3.693 1 53.59 83 ARG A C 1
ATOM 636 O O . ARG A 1 83 ? -8.336 -19.219 3.527 1 53.59 83 ARG A O 1
ATOM 643 N N . GLU A 1 84 ? -8.25 -17.875 4.926 1 51.34 84 GLU A N 1
ATOM 644 C CA . GLU A 1 84 ? -9.492 -18.484 5.395 1 51.34 84 GLU A CA 1
ATOM 645 C C . GLU A 1 84 ? -10.703 -17.797 4.777 1 51.34 84 GLU A C 1
ATOM 647 O O . GLU A 1 84 ? -11.797 -18.359 4.75 1 51.34 84 GLU A O 1
ATOM 652 N N . ALA A 1 85 ? -10.586 -16.516 4.5 1 52 85 ALA A N 1
ATOM 653 C CA . ALA A 1 85 ? -11.852 -15.859 4.199 1 52 85 ALA A CA 1
ATOM 654 C C . ALA A 1 85 ? -12.055 -15.727 2.693 1 52 85 ALA A C 1
ATOM 656 O O . ALA A 1 85 ? -11.094 -15.641 1.935 1 52 85 ALA A O 1
ATOM 657 N N . ARG A 1 86 ? -13.281 -15.984 2.178 1 55.91 86 ARG A N 1
ATOM 658 C CA . ARG A 1 86 ? -13.805 -15.891 0.818 1 55.91 86 ARG A CA 1
ATOM 659 C C . ARG A 1 86 ? -13.508 -14.523 0.21 1 55.91 86 ARG A C 1
ATOM 661 O O . ARG A 1 86 ? -13.531 -14.367 -1.012 1 55.91 86 ARG A O 1
ATOM 668 N N . GLU A 1 87 ? -13.414 -13.516 1.078 1 61.41 87 GLU A N 1
ATOM 669 C CA . GLU A 1 87 ? -13.227 -12.164 0.568 1 61.41 87 GLU A CA 1
ATOM 670 C C . GLU A 1 87 ? -11.852 -11.617 0.929 1 61.41 87 GLU A C 1
ATOM 672 O O . GLU A 1 87 ? -11.297 -11.961 1.976 1 61.41 87 GLU A O 1
ATOM 677 N N . GLY A 1 88 ? -11.336 -10.867 -0.062 1 69.25 88 GLY A N 1
ATOM 678 C CA . GLY A 1 88 ? -10.094 -10.164 0.216 1 69.25 88 GLY A CA 1
ATOM 679 C C . GLY A 1 88 ? -8.859 -10.961 -0.165 1 69.25 88 GLY A C 1
ATOM 680 O O . GLY A 1 88 ? -8.719 -11.383 -1.314 1 69.25 88 GLY A O 1
ATOM 681 N N . GLY A 1 89 ? -7.902 -11.273 0.639 1 85.69 89 GLY A N 1
ATOM 682 C CA . GLY A 1 89 ? -6.617 -11.922 0.439 1 85.69 89 GLY A CA 1
ATOM 683 C C . GLY A 1 89 ? -5.461 -10.945 0.358 1 85.69 89 GLY A C 1
ATOM 684 O O . GLY A 1 89 ? -5.418 -10.102 -0.54 1 85.69 89 GLY A O 1
ATOM 685 N N . LEU A 1 90 ? -4.668 -11.047 1.295 1 92.62 90 LEU A N 1
ATOM 686 C CA . LEU A 1 90 ? -3.469 -10.219 1.358 1 92.62 90 LEU A CA 1
ATOM 687 C C . LEU A 1 90 ? -2.234 -11.016 0.956 1 92.62 90 LEU A C 1
ATOM 689 O O . LEU A 1 90 ? -2.15 -12.219 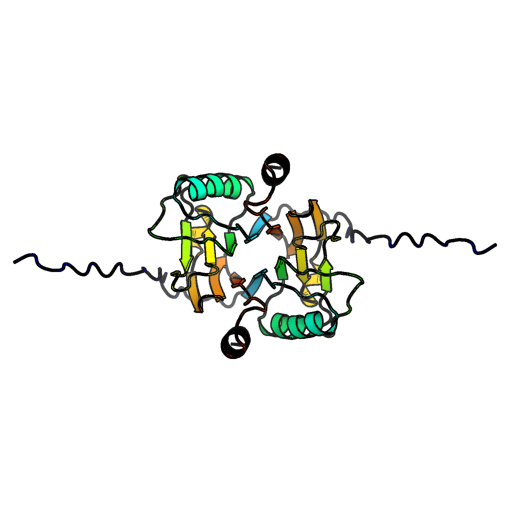1.232 1 92.62 90 LEU A O 1
ATOM 693 N N . ALA A 1 91 ? -1.317 -10.32 0.282 1 93.56 91 ALA A N 1
ATOM 694 C CA . ALA A 1 91 ? -0.024 -10.93 -0.032 1 93.56 91 ALA A CA 1
ATOM 695 C C . ALA A 1 91 ? 1.068 -9.867 -0.122 1 93.56 91 ALA A C 1
ATOM 697 O O . ALA A 1 91 ? 0.775 -8.672 -0.234 1 93.56 91 ALA A O 1
ATOM 698 N N . PHE A 1 92 ? 2.277 -10.297 0.015 1 96.19 92 PHE A N 1
ATOM 699 C CA . PHE A 1 92 ? 3.447 -9.492 -0.3 1 96.19 92 PHE A CA 1
ATOM 700 C C . PHE A 1 92 ? 4.238 -10.109 -1.449 1 96.19 92 PHE A C 1
ATOM 702 O O . PHE A 1 92 ? 4.562 -11.297 -1.42 1 96.19 92 PHE A O 1
ATOM 709 N N . TRP A 1 93 ? 4.418 -9.312 -2.465 1 97 93 TRP A N 1
ATOM 710 C CA . TRP A 1 93 ? 5.445 -9.641 -3.445 1 97 93 TRP A CA 1
ATOM 711 C C . TRP A 1 93 ? 6.793 -9.047 -3.041 1 97 93 TRP A C 1
ATOM 713 O O . TRP A 1 93 ? 6.898 -7.848 -2.785 1 97 93 TRP A O 1
ATOM 723 N N . ILE A 1 94 ? 7.816 -9.875 -2.947 1 97.38 94 ILE A N 1
ATOM 724 C CA . ILE A 1 94 ? 9.125 -9.43 -2.479 1 97.38 94 ILE A CA 1
ATOM 725 C C . ILE A 1 94 ? 10.188 -9.781 -3.516 1 97.38 94 ILE A C 1
ATOM 727 O O . ILE A 1 94 ? 10.375 -10.953 -3.852 1 97.38 94 ILE A O 1
ATOM 731 N N . HIS A 1 95 ? 10.812 -8.68 -3.957 1 97.69 95 HIS A N 1
ATOM 732 C CA . HIS A 1 95 ? 11.867 -8.867 -4.941 1 97.69 95 HIS A CA 1
ATOM 733 C C . HIS A 1 95 ? 12.961 -9.789 -4.41 1 97.69 95 HIS A C 1
ATOM 735 O O . HIS A 1 95 ? 13.305 -9.727 -3.23 1 97.69 95 HIS A O 1
ATOM 741 N N . LYS A 1 96 ? 13.547 -10.562 -5.312 1 97.44 96 LYS A N 1
ATOM 742 C CA . LYS A 1 96 ? 14.539 -11.555 -4.934 1 97.44 96 LYS A CA 1
ATOM 743 C C . LYS A 1 96 ? 15.703 -10.914 -4.176 1 97.44 96 LYS A C 1
ATOM 745 O O . LYS A 1 96 ? 16.25 -11.516 -3.246 1 97.44 96 LYS A O 1
ATOM 750 N N . ASP A 1 97 ? 16.047 -9.703 -4.473 1 95.12 97 ASP A N 1
ATOM 751 C CA . ASP A 1 97 ? 17.188 -9.008 -3.871 1 95.12 97 ASP A CA 1
ATOM 752 C C . ASP A 1 97 ? 16.891 -8.625 -2.424 1 95.12 97 ASP A C 1
ATOM 754 O O . ASP A 1 97 ? 17.797 -8.281 -1.667 1 95.12 97 ASP A O 1
ATOM 758 N N . TRP A 1 98 ? 15.617 -8.688 -2.057 1 95.12 98 TRP A N 1
ATOM 759 C CA . TRP A 1 98 ? 15.25 -8.234 -0.721 1 95.12 98 TRP A CA 1
ATOM 760 C C . TRP A 1 98 ? 14.867 -9.406 0.171 1 95.12 98 TRP A C 1
ATOM 762 O O . TRP A 1 98 ? 14.641 -9.234 1.371 1 95.12 98 TRP A O 1
ATOM 772 N N . LEU A 1 99 ? 14.883 -10.57 -0.346 1 96.19 99 LEU A N 1
ATOM 773 C CA . LEU A 1 99 ? 14.438 -11.734 0.413 1 96.19 99 LEU A CA 1
ATOM 774 C C . LEU A 1 99 ? 15.352 -11.984 1.609 1 96.19 99 LEU A C 1
ATOM 776 O O . LEU A 1 99 ? 14.883 -12.383 2.678 1 96.19 99 LEU A O 1
ATOM 780 N N . ASP A 1 100 ? 16.641 -11.648 1.517 1 94.88 100 ASP A N 1
ATOM 781 C CA . ASP A 1 100 ? 17.578 -11.852 2.621 1 94.88 100 ASP A CA 1
ATOM 782 C C . ASP A 1 100 ? 17.344 -10.836 3.734 1 94.88 100 ASP A C 1
A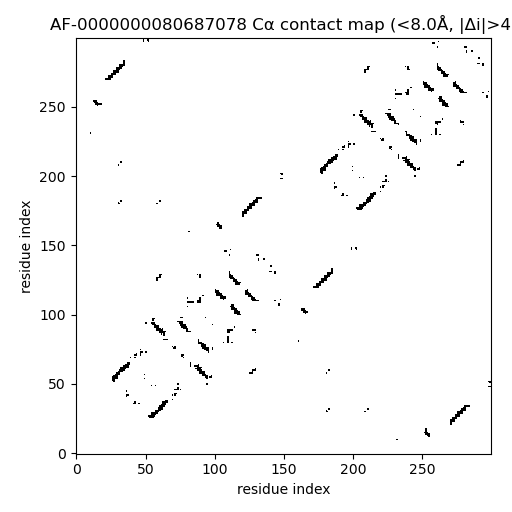TOM 784 O O . ASP A 1 100 ? 17.781 -11.031 4.867 1 94.88 100 ASP A O 1
ATOM 788 N N . SER A 1 101 ? 16.688 -9.734 3.359 1 94.12 101 SER A N 1
ATOM 789 C CA . SER A 1 101 ? 16.438 -8.688 4.348 1 94.12 101 SER A CA 1
ATOM 790 C C . SER A 1 101 ? 15.117 -8.938 5.082 1 94.12 101 SER A C 1
ATOM 792 O O . SER A 1 101 ? 14.844 -8.305 6.102 1 94.12 101 SER A O 1
ATOM 794 N N . LEU A 1 102 ? 14.305 -9.859 4.582 1 96.06 102 LEU A N 1
ATOM 795 C CA . LEU A 1 102 ? 13.031 -10.164 5.215 1 96.06 102 LEU A CA 1
ATOM 796 C C . LEU A 1 102 ? 13.242 -10.859 6.559 1 96.06 102 LEU A C 1
ATOM 798 O O . LEU A 1 102 ? 13.906 -11.891 6.629 1 96.06 102 LEU A O 1
ATOM 802 N N . VAL A 1 103 ? 12.727 -10.234 7.547 1 95.56 103 VAL A N 1
ATOM 803 C CA . VAL A 1 103 ? 12.812 -10.789 8.891 1 95.56 103 VAL A CA 1
ATOM 804 C C . VAL A 1 103 ? 11.625 -11.719 9.141 1 95.56 103 VAL A C 1
ATOM 806 O O . VAL A 1 103 ? 11.805 -12.867 9.555 1 95.56 103 VAL A O 1
ATOM 809 N N . GLU A 1 104 ? 10.391 -11.195 8.812 1 94.88 104 GLU A N 1
ATOM 810 C CA . GLU A 1 104 ? 9.18 -11.977 9.047 1 94.88 104 GLU A CA 1
ATOM 811 C C . GLU A 1 104 ? 7.98 -11.367 8.328 1 94.88 104 GLU A C 1
ATOM 813 O O . GLU A 1 104 ? 8.008 -10.195 7.949 1 94.88 104 GLU A O 1
ATOM 818 N N . THR A 1 105 ? 7.043 -12.227 8.062 1 93.62 105 THR A N 1
ATOM 819 C CA . THR A 1 105 ? 5.68 -11.797 7.773 1 93.62 105 THR A CA 1
ATOM 820 C C . THR A 1 105 ? 4.723 -12.266 8.867 1 93.62 105 THR A C 1
ATOM 822 O O . THR A 1 105 ? 4.828 -13.398 9.352 1 93.62 105 THR A O 1
ATOM 825 N N . LYS A 1 106 ? 3.93 -11.344 9.273 1 91.94 106 LYS A N 1
ATOM 826 C CA . LYS A 1 106 ? 2.984 -11.656 10.336 1 91.94 106 LYS A CA 1
ATOM 827 C C . LYS A 1 106 ? 1.547 -11.414 9.883 1 91.94 106 LYS A C 1
ATOM 829 O O . LYS A 1 106 ? 1.227 -10.352 9.359 1 91.94 106 LYS A O 1
ATOM 834 N N . ARG A 1 107 ? 0.78 -12.453 10.102 1 90.12 107 ARG A N 1
ATOM 835 C CA . ARG A 1 107 ? -0.657 -12.32 9.883 1 90.12 107 ARG A CA 1
ATOM 836 C C . ARG A 1 107 ? -1.376 -11.984 11.188 1 90.12 107 ARG A C 1
ATOM 838 O O . ARG A 1 107 ? -1.516 -12.844 12.062 1 90.12 107 ARG A O 1
ATOM 845 N N . GLU A 1 108 ? -1.835 -10.812 11.273 1 89.69 108 GLU A N 1
ATOM 846 C CA . GLU A 1 108 ? -2.561 -10.422 12.477 1 89.69 108 GLU A CA 1
ATOM 847 C C . GLU A 1 108 ? -4.031 -10.828 12.391 1 89.69 108 GLU A C 1
ATOM 849 O O . GLU A 1 108 ? -4.652 -11.141 13.406 1 89.69 108 GLU A O 1
ATOM 854 N N . SER A 1 109 ? -4.629 -10.75 11.227 1 86.06 109 SER A N 1
ATOM 855 C CA . SER A 1 109 ? -5.988 -11.18 10.914 1 86.06 109 SER A CA 1
ATOM 856 C C . SER A 1 109 ? -6.16 -11.43 9.422 1 86.06 109 SER A C 1
ATOM 858 O O . SER A 1 109 ? -5.195 -11.344 8.656 1 86.06 109 SER A O 1
ATOM 860 N N . ASP A 1 110 ? -7.328 -11.734 9.008 1 83.81 110 ASP A N 1
ATOM 861 C CA . ASP A 1 110 ? -7.586 -11.953 7.594 1 83.81 110 ASP A CA 1
ATOM 862 C C . ASP A 1 110 ? -7.473 -10.648 6.805 1 83.81 110 ASP A C 1
ATOM 864 O O . ASP A 1 110 ? -7.383 -10.664 5.574 1 83.81 110 ASP A O 1
ATOM 868 N N . ARG A 1 111 ? -7.391 -9.57 7.531 1 89.44 111 ARG A N 1
ATOM 869 C CA . ARG A 1 111 ? -7.457 -8.281 6.848 1 89.44 111 ARG A CA 1
ATOM 870 C C . ARG A 1 111 ? -6.223 -7.438 7.148 1 89.44 111 ARG A C 1
ATOM 872 O O . ARG A 1 111 ? -6.074 -6.336 6.613 1 89.44 111 ARG A O 1
ATOM 879 N N . ILE A 1 112 ? -5.336 -7.973 7.988 1 92.31 112 ILE A N 1
ATOM 880 C CA . ILE A 1 112 ? -4.141 -7.227 8.367 1 92.31 112 ILE A CA 1
ATOM 881 C C . ILE A 1 112 ? -2.93 -8.156 8.359 1 92.31 112 ILE A C 1
ATOM 883 O O . ILE A 1 112 ? -2.939 -9.195 9.016 1 92.31 112 ILE A O 1
ATOM 887 N N . SER A 1 113 ? -1.94 -7.777 7.637 1 93.75 113 SER A N 1
ATOM 888 C CA . SER A 1 113 ? -0.661 -8.477 7.648 1 93.75 113 SER A CA 1
ATOM 889 C C . SER A 1 113 ? 0.507 -7.5 7.609 1 93.75 113 SER A C 1
ATOM 891 O O . SER A 1 113 ? 0.365 -6.375 7.125 1 93.75 113 SER A O 1
ATOM 893 N N . THR A 1 114 ? 1.657 -7.922 8.164 1 95.69 114 THR A N 1
ATOM 894 C CA . THR A 1 114 ? 2.854 -7.09 8.188 1 95.69 114 THR A CA 1
ATOM 895 C C . THR A 1 114 ? 4.066 -7.867 7.691 1 95.69 114 THR A C 1
ATOM 897 O O . THR A 1 114 ? 4.25 -9.031 8.047 1 95.69 114 THR A O 1
ATOM 900 N N . ALA A 1 115 ? 4.844 -7.27 6.844 1 96.44 115 ALA A N 1
ATOM 901 C CA . ALA A 1 115 ? 6.168 -7.766 6.48 1 96.44 115 ALA A CA 1
ATOM 902 C C . ALA A 1 115 ? 7.266 -6.875 7.055 1 96.44 115 ALA A C 1
ATOM 904 O O . ALA A 1 115 ? 7.23 -5.652 6.891 1 96.44 115 ALA A O 1
ATOM 905 N N . SER A 1 116 ? 8.219 -7.441 7.707 1 96.19 116 SER A N 1
ATOM 906 C CA . SER A 1 116 ? 9.289 -6.695 8.367 1 96.19 116 SER A CA 1
ATOM 907 C C . SER A 1 116 ? 10.641 -6.984 7.723 1 96.19 116 SER A C 1
ATOM 909 O O . SER A 1 116 ? 10.969 -8.141 7.457 1 96.19 116 SER A O 1
ATOM 911 N N . PHE A 1 117 ? 11.398 -5.875 7.508 1 94.5 117 PHE A N 1
ATOM 912 C CA . PHE A 1 117 ? 12.695 -5.984 6.848 1 94.5 117 PHE A CA 1
ATOM 913 C C . PHE A 1 117 ? 13.789 -5.324 7.68 1 94.5 117 PHE A C 1
ATOM 915 O O . PHE A 1 117 ? 13.555 -4.293 8.312 1 94.5 117 PHE A O 1
ATOM 922 N N . ASP A 1 118 ? 14.906 -5.855 7.629 1 92.31 118 ASP A N 1
ATOM 923 C CA . ASP A 1 118 ? 16.094 -5.258 8.227 1 92.31 118 ASP A CA 1
ATOM 924 C C . ASP A 1 118 ? 17.078 -4.801 7.156 1 92.31 118 ASP A C 1
ATOM 926 O O . ASP A 1 118 ? 17.547 -5.609 6.348 1 92.31 118 ASP A O 1
ATOM 930 N N . PHE A 1 119 ? 17.188 -3.395 7.035 1 79.56 119 PHE A N 1
ATOM 931 C CA . PHE A 1 119 ? 18.156 -2.82 6.109 1 79.56 119 PHE A CA 1
ATOM 932 C C . PHE A 1 119 ? 19.281 -2.104 6.863 1 79.56 119 PHE A C 1
ATOM 934 O O . PHE A 1 119 ? 19.094 -0.976 7.324 1 79.56 119 PHE A O 1
ATOM 941 N N . HIS A 1 120 ? 20.484 -2.564 6.816 1 71.44 120 HIS A N 1
ATOM 942 C CA . HIS A 1 120 ? 21.703 -1.988 7.375 1 71.44 120 HIS A CA 1
ATOM 943 C C . HIS A 1 120 ? 21.391 -1.065 8.547 1 71.44 120 HIS A C 1
ATOM 945 O O . HIS A 1 120 ? 21.781 0.105 8.539 1 71.44 120 HIS A O 1
ATOM 951 N N . GLY A 1 121 ? 20.703 -1.493 9.492 1 74.75 121 GLY A N 1
ATOM 952 C CA . GLY A 1 121 ? 20.484 -0.743 10.719 1 74.75 121 GLY A CA 1
ATOM 953 C C . GLY A 1 121 ? 19.094 -0.117 10.781 1 74.75 121 GLY A C 1
ATOM 954 O O . GLY A 1 121 ? 18.734 0.508 11.789 1 74.75 121 GLY A O 1
ATOM 955 N N . SER A 1 122 ? 18.344 -0.207 9.742 1 81.31 122 SER A N 1
ATOM 956 C CA . SER A 1 122 ? 16.969 0.275 9.766 1 81.31 122 SER A CA 1
ATOM 957 C C . SER A 1 122 ? 15.977 -0.873 9.602 1 81.31 122 SER A C 1
ATOM 959 O O . SER A 1 122 ? 16.297 -1.89 8.984 1 81.31 122 SER A O 1
ATOM 961 N N . HIS A 1 123 ? 14.844 -0.629 10.297 1 92.06 123 HIS A N 1
ATOM 962 C CA . HIS A 1 123 ? 13.781 -1.619 10.203 1 92.06 123 HIS A CA 1
ATOM 963 C C . HIS A 1 123 ? 12.555 -1.05 9.492 1 92.06 123 HIS A C 1
ATOM 965 O O . HIS A 1 123 ? 12.031 -0.004 9.883 1 92.06 123 HIS A O 1
ATOM 971 N N . LEU A 1 124 ? 12.266 -1.748 8.469 1 93.12 124 LEU A N 1
ATOM 972 C CA . LEU A 1 124 ? 11.086 -1.341 7.711 1 93.12 124 LEU A CA 1
ATOM 973 C C . LEU A 1 124 ? 9.938 -2.316 7.926 1 93.12 124 LEU A C 1
ATOM 975 O O . LEU A 1 124 ? 10.109 -3.529 7.789 1 93.12 124 LEU A O 1
ATOM 979 N N . HIS A 1 125 ? 8.828 -1.742 8.297 1 96.12 125 HIS A N 1
ATOM 980 C CA . HIS A 1 125 ? 7.598 -2.518 8.398 1 96.12 125 HIS A CA 1
ATOM 981 C C . HIS A 1 125 ? 6.586 -2.074 7.344 1 96.12 125 HIS A C 1
ATOM 983 O O . HIS A 1 125 ? 6.23 -0.895 7.277 1 96.12 125 HIS A O 1
ATOM 989 N N . VAL A 1 126 ? 6.215 -3.006 6.516 1 97.06 126 VAL A N 1
ATOM 990 C CA . VAL A 1 126 ? 5.148 -2.754 5.551 1 97.06 126 VAL A CA 1
ATOM 991 C C . VAL A 1 126 ? 3.85 -3.393 6.039 1 97.06 126 VAL A C 1
ATOM 993 O O . VAL A 1 126 ? 3.74 -4.621 6.102 1 97.06 126 VAL A O 1
ATOM 996 N N . ILE A 1 127 ? 2.914 -2.545 6.332 1 97.06 127 ILE A N 1
ATOM 997 C CA . ILE A 1 127 ? 1.627 -3.008 6.84 1 97.06 127 ILE A CA 1
ATOM 998 C C . ILE A 1 127 ? 0.605 -3.043 5.707 1 97.06 127 ILE A C 1
ATOM 1000 O O . ILE A 1 127 ? 0.438 -2.057 4.984 1 97.06 127 ILE A O 1
ATOM 1004 N N . ASN A 1 128 ? -0.03 -4.145 5.531 1 96.75 128 ASN A N 1
ATOM 1005 C CA . ASN A 1 128 ? -1.009 -4.395 4.48 1 96.75 128 ASN A CA 1
ATOM 1006 C C . ASN A 1 128 ? -2.4 -4.641 5.055 1 96.75 128 ASN A C 1
ATOM 1008 O O . ASN A 1 128 ? -2.592 -5.559 5.855 1 96.75 128 ASN A O 1
ATOM 1012 N N . VAL A 1 129 ? -3.33 -3.764 4.652 1 94.06 129 VAL A N 1
ATOM 1013 C CA . VAL A 1 129 ? -4.641 -3.805 5.293 1 94.06 129 VAL A CA 1
ATOM 1014 C C . VAL A 1 129 ? -5.734 -3.793 4.227 1 94.06 129 VAL A C 1
ATOM 1016 O O . VAL A 1 129 ? -5.664 -3.027 3.264 1 94.06 129 VAL A O 1
ATOM 1019 N N . TYR A 1 130 ? -6.711 -4.637 4.414 1 92.44 130 TYR A N 1
ATOM 1020 C CA . TYR A 1 130 ? -7.945 -4.648 3.639 1 92.44 130 TYR A CA 1
ATOM 1021 C C . TYR A 1 130 ? -9.156 -4.41 4.535 1 92.44 130 TYR A C 1
ATOM 1023 O O . TYR A 1 130 ? -9.594 -5.312 5.246 1 92.44 130 TYR A O 1
ATOM 1031 N N . ALA A 1 131 ? -9.688 -3.168 4.441 1 90.44 131 ALA A N 1
ATOM 1032 C CA . ALA A 1 131 ? -10.773 -2.795 5.344 1 90.44 131 ALA A CA 1
ATOM 1033 C C . ALA A 1 131 ? -12.078 -3.498 4.961 1 90.44 131 ALA A C 1
ATOM 1035 O O . ALA A 1 131 ? -12.32 -3.752 3.777 1 90.44 131 ALA A O 1
ATOM 1036 N N . PRO A 1 132 ? -12.922 -3.807 6.016 1 86.31 132 PRO A N 1
ATOM 1037 C CA . PRO A 1 132 ? -14.203 -4.438 5.715 1 86.31 132 PRO A CA 1
ATOM 1038 C C . PRO A 1 132 ? -15.148 -3.518 4.945 1 86.31 132 PRO A C 1
ATOM 1040 O O . PRO A 1 132 ? -15.086 -2.295 5.098 1 86.31 132 PRO A O 1
ATOM 1043 N N . THR A 1 133 ? -15.906 -4.082 4.121 1 77.69 133 THR A N 1
ATOM 1044 C CA . THR A 1 133 ? -16.891 -3.299 3.377 1 77.69 133 THR A CA 1
ATOM 1045 C C . THR A 1 133 ? -18.047 -2.885 4.277 1 77.69 133 THR A C 1
ATOM 1047 O O . THR A 1 133 ? -18.141 -3.334 5.422 1 77.69 133 THR A O 1
ATOM 1050 N N . SER A 1 134 ? -18.828 -1.991 3.744 1 75.38 134 SER A N 1
ATOM 1051 C CA . SER A 1 134 ? -20.016 -1.577 4.477 1 75.38 134 SER A CA 1
ATOM 1052 C C . SER A 1 134 ? -20.969 -2.746 4.676 1 75.38 134 SER A C 1
ATOM 1054 O O . SER A 1 134 ? -21.859 -2.688 5.531 1 75.38 134 SER A O 1
ATOM 1056 N N . ALA A 1 135 ? -20.828 -3.756 3.881 1 73.44 135 ALA A N 1
ATOM 1057 C CA . ALA A 1 135 ? -21.688 -4.938 3.998 1 73.44 135 ALA A CA 1
ATOM 1058 C C . ALA A 1 135 ? -21.266 -5.793 5.195 1 73.44 135 ALA A C 1
ATOM 1060 O O . ALA A 1 135 ? -22.016 -6.676 5.617 1 73.44 135 ALA A O 1
ATOM 1061 N N . ALA A 1 136 ? -20.078 -5.484 5.723 1 77.12 136 ALA A N 1
ATOM 1062 C CA . ALA A 1 136 ? -19.625 -6.25 6.887 1 77.12 136 ALA A CA 1
ATOM 1063 C C . ALA A 1 136 ? -20.5 -5.945 8.109 1 77.12 136 ALA A C 1
ATOM 1065 O O . ALA A 1 136 ? -20.938 -4.809 8.305 1 77.12 136 ALA A O 1
ATOM 1066 N N . ASN A 1 137 ? -20.781 -7.035 8.82 1 80.19 137 ASN A N 1
ATOM 1067 C CA . ASN A 1 137 ? -21.562 -6.797 10.016 1 80.19 137 ASN A CA 1
ATOM 1068 C C . ASN A 1 137 ? -20.781 -6.008 11.062 1 80.19 137 ASN A C 1
ATOM 1070 O O . ASN A 1 137 ? -19.562 -5.867 10.953 1 80.19 137 ASN A O 1
ATOM 1074 N N . GLU A 1 138 ? -21.562 -5.473 11.945 1 82.12 138 GLU A N 1
ATOM 1075 C CA . GLU A 1 138 ? -21 -4.586 12.953 1 82.12 138 GLU A CA 1
ATOM 1076 C C . GLU A 1 138 ? -19.906 -5.289 13.758 1 82.12 138 GLU A C 1
ATOM 1078 O O . GLU A 1 138 ? -18.891 -4.688 14.094 1 82.12 138 GLU A O 1
ATOM 1083 N N . THR A 1 139 ? -20.141 -6.52 14.047 1 81.88 139 THR A N 1
ATOM 1084 C CA . THR A 1 139 ? -19.188 -7.281 14.844 1 81.88 139 THR A CA 1
ATOM 1085 C C . THR A 1 139 ? -17.859 -7.414 14.102 1 81.88 139 THR A C 1
ATOM 1087 O O . THR A 1 139 ? -16.797 -7.227 14.688 1 81.88 139 THR A O 1
ATOM 1090 N N . GLN A 1 140 ? -17.922 -7.652 12.82 1 77.75 140 GLN A N 1
ATOM 1091 C CA . GLN A 1 140 ? -16.734 -7.781 12 1 77.75 140 GLN A CA 1
ATOM 1092 C C . GLN A 1 140 ? -15.992 -6.453 11.891 1 77.75 140 GLN A C 1
ATOM 1094 O O . GLN A 1 140 ? -14.766 -6.414 11.977 1 77.75 140 GLN A O 1
ATOM 1099 N N . SER A 1 141 ? -16.734 -5.457 11.758 1 81.06 141 SER A N 1
ATOM 1100 C CA . SER A 1 141 ? -16.141 -4.125 11.656 1 81.06 141 SER A CA 1
ATOM 1101 C C . SER A 1 141 ? -15.461 -3.727 12.961 1 81.06 141 SER A C 1
ATOM 1103 O O . SER A 1 141 ? -14.344 -3.211 12.945 1 81.06 141 SER A O 1
ATOM 1105 N N . ASP A 1 142 ? -16.156 -4.023 14.016 1 83.75 142 ASP A N 1
ATOM 1106 C CA . ASP A 1 142 ? -15.602 -3.691 15.328 1 83.75 142 ASP A CA 1
ATOM 1107 C C . ASP A 1 142 ? -14.305 -4.457 15.578 1 83.75 142 ASP A C 1
ATOM 1109 O O . ASP A 1 142 ? -13.336 -3.893 16.094 1 83.75 142 ASP A O 1
ATOM 1113 N N . LYS A 1 143 ? -14.344 -5.664 15.266 1 82.56 143 LYS A N 1
ATOM 1114 C CA . LYS A 1 143 ? -13.148 -6.48 15.453 1 82.56 143 LYS A CA 1
ATOM 1115 C C . LYS A 1 143 ? -11.992 -5.957 14.602 1 82.56 143 LYS A C 1
ATOM 1117 O O . LYS A 1 143 ? -10.852 -5.887 15.07 1 82.56 143 LYS A O 1
ATOM 1122 N N . PHE A 1 144 ? -12.305 -5.621 13.461 1 84.06 144 PHE A N 1
ATOM 1123 C CA . PHE A 1 144 ? -11.281 -5.09 12.555 1 84.06 144 PHE A CA 1
ATOM 1124 C C . PHE A 1 144 ? -10.633 -3.846 13.148 1 84.06 144 PHE A C 1
ATOM 1126 O O . PHE A 1 144 ? -9.406 -3.756 13.227 1 84.06 144 PHE A O 1
ATOM 1133 N N . TYR A 1 145 ? -11.391 -2.977 13.633 1 82.19 145 TYR A N 1
ATOM 1134 C CA . TYR A 1 145 ? -10.859 -1.717 14.141 1 82.19 145 TYR A CA 1
ATOM 1135 C C . TYR A 1 145 ? -10.133 -1.927 15.469 1 82.19 145 TYR A C 1
ATOM 1137 O O . TYR A 1 145 ? -9.18 -1.215 15.781 1 82.19 145 TYR A O 1
ATOM 1145 N N . LYS A 1 146 ? -10.578 -2.924 16.156 1 82.75 146 LYS A N 1
ATOM 1146 C CA . LYS A 1 146 ? -9.852 -3.289 17.359 1 82.75 146 LYS A CA 1
ATOM 1147 C C . LYS A 1 146 ? -8.484 -3.869 17.031 1 82.75 146 LYS A C 1
ATOM 1149 O O . LYS A 1 146 ? -7.484 -3.529 17.672 1 82.75 146 LYS A O 1
ATOM 1154 N N . ASP A 1 147 ? -8.469 -4.688 16.031 1 82.12 147 ASP A N 1
ATOM 1155 C CA . ASP A 1 147 ? -7.215 -5.293 15.602 1 82.12 147 ASP A CA 1
ATOM 1156 C C . ASP A 1 147 ? -6.266 -4.242 15.039 1 82.12 147 ASP A C 1
ATOM 1158 O O . ASP A 1 147 ? -5.047 -4.348 15.195 1 82.12 147 ASP A O 1
ATOM 1162 N N . LEU A 1 148 ? -6.816 -3.322 14.406 1 79.81 148 LEU A N 1
ATOM 1163 C CA . LEU A 1 148 ? -6.027 -2.27 13.781 1 79.81 148 LEU A CA 1
ATOM 1164 C C . LEU A 1 148 ? -5.367 -1.385 14.836 1 79.81 148 LEU A C 1
ATOM 1166 O O . LEU A 1 148 ? -4.297 -0.82 14.594 1 79.81 148 LEU A O 1
ATOM 1170 N N . LYS A 1 149 ? -5.883 -1.289 16.016 1 74.25 149 LYS A N 1
ATOM 1171 C CA . LYS A 1 149 ? -5.387 -0.431 17.094 1 74.25 149 LYS A CA 1
ATOM 1172 C C . LYS A 1 149 ? -4.281 -1.123 17.875 1 74.25 149 LYS A C 1
ATOM 1174 O O . LYS A 1 149 ? -3.549 -0.474 18.625 1 74.25 149 LYS A O 1
ATOM 1179 N N . LYS A 1 150 ? -4.188 -2.41 17.75 1 70.81 150 LYS A N 1
ATOM 1180 C CA . LYS A 1 150 ? -3.154 -3.152 18.469 1 70.81 150 LYS A CA 1
ATOM 1181 C C . LYS A 1 150 ? -1.791 -2.975 17.797 1 70.81 150 LYS A C 1
ATOM 1183 O O . LYS A 1 150 ? -0.775 -2.842 18.484 1 70.81 150 LYS A O 1
ATOM 1188 N N . MET B 1 1 ? -9.234 -50.469 3.121 1 24.41 1 MET B N 1
ATOM 1189 C CA . MET B 1 1 ? -8.773 -49.844 4.352 1 24.41 1 MET B CA 1
ATOM 1190 C C . MET B 1 1 ? -8.07 -48.531 4.055 1 24.41 1 MET B C 1
ATOM 1192 O O . MET B 1 1 ? -6.867 -48.5 3.775 1 24.41 1 MET B O 1
ATOM 1196 N N . PHE B 1 2 ? -8.492 -47.656 3.203 1 28.67 2 PHE B N 1
ATOM 1197 C CA . PHE B 1 2 ? -7.883 -46.531 2.51 1 28.67 2 PHE B CA 1
ATOM 1198 C C . PHE B 1 2 ? -7.578 -45.406 3.482 1 28.67 2 PHE B C 1
ATOM 1200 O O . PHE B 1 2 ? -8.484 -44.875 4.129 1 28.67 2 PHE B O 1
ATOM 1207 N N . GLY B 1 3 ? -6.477 -45.438 4.258 1 27.41 3 GLY B N 1
ATOM 1208 C CA . GLY B 1 3 ? -6.051 -44.5 5.285 1 27.41 3 GLY B CA 1
ATOM 1209 C C . GLY B 1 3 ? -5.961 -43.062 4.793 1 27.41 3 GLY B C 1
ATOM 1210 O O . GLY B 1 3 ? -5.379 -42.812 3.736 1 27.41 3 GLY B O 1
ATOM 1211 N N . ARG B 1 4 ? -6.898 -42.125 5.062 1 27.94 4 ARG B N 1
ATOM 1212 C CA . ARG B 1 4 ? -7.066 -40.719 4.754 1 27.94 4 ARG B CA 1
ATOM 1213 C C . ARG B 1 4 ? -5.867 -39.906 5.227 1 27.94 4 ARG B C 1
ATOM 1215 O O . ARG B 1 4 ? -5.629 -39.781 6.434 1 27.94 4 ARG B O 1
ATOM 1222 N N . SER B 1 5 ? -4.684 -39.906 4.543 1 29.67 5 SER B N 1
ATOM 1223 C CA . SER B 1 5 ? -3.508 -39.125 4.934 1 29.67 5 SER B CA 1
ATOM 1224 C C . SER B 1 5 ? -3.811 -37.625 4.961 1 29.67 5 SER B C 1
ATOM 1226 O O . SER B 1 5 ? -4.27 -37.062 3.967 1 29.67 5 SER B O 1
ATOM 1228 N N . THR B 1 6 ? -4.234 -37.062 6.043 1 30.08 6 THR B N 1
ATOM 1229 C CA . THR B 1 6 ? -4.461 -35.656 6.434 1 30.08 6 THR B CA 1
ATOM 1230 C C . THR B 1 6 ? -3.217 -34.812 6.168 1 30.08 6 THR B C 1
ATOM 1232 O O . THR B 1 6 ? -2.215 -34.938 6.879 1 30.08 6 THR B O 1
ATOM 1235 N N . THR B 1 7 ? -2.723 -34.625 5.012 1 29.12 7 THR B N 1
ATOM 1236 C CA . THR B 1 7 ? -1.523 -33.844 4.762 1 29.12 7 THR B CA 1
ATOM 1237 C C . THR B 1 7 ? -1.711 -32.406 5.262 1 29.12 7 THR B C 1
ATOM 1239 O O . THR B 1 7 ? -2.559 -31.672 4.75 1 29.12 7 THR B O 1
ATOM 1242 N N . ASP B 1 8 ? -1.581 -32.062 6.523 1 27.22 8 ASP B N 1
ATOM 1243 C CA . ASP B 1 8 ? -1.445 -30.781 7.211 1 27.22 8 ASP B CA 1
ATOM 1244 C C . ASP B 1 8 ? -0.484 -29.859 6.469 1 27.22 8 ASP B C 1
ATOM 1246 O O . ASP B 1 8 ? 0.697 -30.188 6.312 1 27.22 8 ASP B O 1
ATOM 1250 N N . THR B 1 9 ? -0.8 -29.312 5.367 1 30.8 9 THR B N 1
ATOM 1251 C CA . THR B 1 9 ? 0.036 -28.328 4.684 1 30.8 9 THR B CA 1
ATOM 1252 C C . THR B 1 9 ? 0.521 -27.25 5.66 1 30.8 9 THR B C 1
ATOM 1254 O O . THR B 1 9 ? -0.282 -26.5 6.215 1 30.8 9 THR B O 1
ATOM 1257 N N . GLU B 1 10 ? 1.562 -27.484 6.441 1 28.72 10 GLU B N 1
ATOM 1258 C CA . GLU B 1 10 ? 2.295 -26.594 7.34 1 28.72 10 GLU B CA 1
ATOM 1259 C C . GLU B 1 10 ? 2.578 -25.25 6.68 1 28.72 10 GLU B C 1
ATOM 1261 O O . GLU B 1 10 ? 3.213 -25.188 5.625 1 28.72 10 GLU B O 1
ATOM 1266 N N . ILE B 1 11 ? 1.718 -24.328 6.676 1 33 11 ILE B N 1
ATOM 1267 C CA . ILE B 1 11 ? 1.979 -22.922 6.383 1 33 11 ILE B CA 1
ATOM 1268 C C . ILE B 1 11 ? 3.277 -22.484 7.062 1 33 11 ILE B C 1
ATOM 1270 O O . ILE B 1 11 ? 3.395 -22.547 8.289 1 33 11 ILE B O 1
ATOM 1274 N N . THR B 1 12 ? 4.41 -22.703 6.52 1 30.66 12 THR B N 1
ATOM 1275 C CA . THR B 1 12 ? 5.723 -22.359 7.066 1 30.66 12 THR B CA 1
ATOM 1276 C C . THR B 1 12 ? 5.801 -20.875 7.414 1 30.66 12 THR B C 1
ATOM 1278 O O . THR B 1 12 ? 5.605 -20.016 6.547 1 30.66 12 THR B O 1
ATOM 1281 N N . GLU B 1 13 ? 5.281 -20.453 8.477 1 33.72 13 GLU B N 1
ATOM 1282 C CA . GLU B 1 13 ? 5.719 -19.188 9.055 1 33.72 13 GLU B CA 1
ATOM 1283 C C . GLU B 1 13 ? 7.223 -18.984 8.898 1 33.72 13 GLU B C 1
ATOM 1285 O O . GLU B 1 13 ? 8.008 -19.828 9.336 1 33.72 13 GLU B O 1
ATOM 1290 N N . ALA B 1 14 ? 7.629 -18.5 7.789 1 36.69 14 ALA B N 1
ATOM 1291 C CA . ALA B 1 14 ? 9.07 -18.312 7.688 1 36.69 14 ALA B CA 1
ATOM 1292 C C . ALA B 1 14 ? 9.594 -17.422 8.812 1 36.69 14 ALA B C 1
ATOM 1294 O O . ALA B 1 14 ? 9.211 -16.25 8.922 1 36.69 14 ALA B O 1
ATOM 1295 N N . SER B 1 15 ? 9.672 -17.906 10.086 1 34.94 15 SER B N 1
ATOM 1296 C CA . SER B 1 15 ? 10.344 -17.188 11.156 1 34.94 15 SER B CA 1
ATOM 1297 C C . SER B 1 15 ? 11.836 -17.062 10.891 1 34.94 15 SER B C 1
ATOM 1299 O O . SER B 1 15 ? 12.539 -18.078 10.781 1 34.94 15 SER B O 1
ATOM 1301 N N . TYR B 1 16 ? 12.25 -16.172 10.156 1 35.94 16 TYR B N 1
ATOM 1302 C CA . TYR B 1 16 ? 13.703 -15.992 10.109 1 35.94 16 TYR B CA 1
ATOM 1303 C C . TYR B 1 16 ? 14.234 -15.57 11.477 1 35.94 16 TYR B C 1
ATOM 1305 O O . TYR B 1 16 ? 13.516 -14.961 12.273 1 35.94 16 TYR B O 1
ATOM 1313 N N . GLY B 1 17 ? 15.078 -16.234 12.133 1 36.59 17 GLY B N 1
ATOM 1314 C CA . GLY B 1 17 ? 15.688 -16.125 13.453 1 36.59 17 GLY B CA 1
ATOM 1315 C C . GLY B 1 17 ? 15.828 -14.703 13.938 1 36.59 17 GLY B C 1
ATOM 1316 O O . GLY B 1 17 ? 15.797 -13.766 13.133 1 36.59 17 GLY B O 1
ATOM 1317 N N . PRO B 1 18 ? 15.555 -14.406 15.328 1 36.12 18 PRO B N 1
ATOM 1318 C CA . PRO B 1 18 ? 15.719 -13.117 16 1 36.12 18 PRO B CA 1
ATOM 1319 C C . PRO B 1 18 ? 17.062 -12.453 15.695 1 36.12 18 PRO B C 1
ATOM 1321 O O . PRO B 1 18 ? 18.109 -13.016 16.016 1 36.12 18 PRO B O 1
ATOM 1324 N N . LYS B 1 19 ? 17.375 -11.953 14.664 1 38.12 19 LYS B N 1
ATOM 1325 C CA . LYS B 1 19 ? 18.672 -11.266 14.641 1 38.12 19 LYS B CA 1
ATOM 1326 C C . LYS B 1 19 ? 18.688 -10.117 15.641 1 38.12 19 LYS B C 1
ATOM 1328 O O . LYS B 1 19 ? 17.641 -9.586 16.016 1 38.12 19 LYS B O 1
ATOM 1333 N N . ASN B 1 20 ? 19.688 -9.93 16.406 1 38.25 20 ASN B N 1
ATOM 1334 C CA . ASN B 1 20 ? 20.031 -8.797 17.266 1 38.25 20 ASN B CA 1
ATOM 1335 C C . ASN B 1 20 ? 19.562 -7.477 16.672 1 38.25 20 ASN B C 1
ATOM 1337 O O . ASN B 1 20 ? 20.016 -7.074 15.602 1 38.25 20 ASN B O 1
ATOM 1341 N N . ARG B 1 21 ? 18.312 -7.043 16.875 1 44.09 21 ARG B N 1
ATOM 1342 C CA . ARG B 1 21 ? 17.734 -5.812 16.359 1 44.09 21 ARG B CA 1
ATOM 1343 C C . ARG B 1 21 ? 18.594 -4.602 16.703 1 44.09 21 ARG B C 1
ATOM 1345 O O . ARG B 1 21 ? 18.828 -4.32 17.875 1 44.09 21 ARG B O 1
ATOM 1352 N N . ARG B 1 22 ? 19.641 -4.258 16.125 1 43.53 22 ARG B N 1
ATOM 1353 C CA . ARG B 1 22 ? 20.375 -3.023 16.406 1 43.53 22 ARG B CA 1
ATOM 1354 C C . ARG B 1 22 ? 19.422 -1.836 16.5 1 43.53 22 ARG B C 1
ATOM 1356 O O . ARG B 1 22 ? 18.328 -1.856 15.914 1 43.53 22 ARG B O 1
ATOM 1363 N N . LYS B 1 23 ? 19.516 -0.915 17.438 1 50 23 LYS B N 1
ATOM 1364 C CA . LYS B 1 23 ? 18.828 0.349 17.703 1 50 23 LYS B CA 1
ATOM 1365 C C . LYS B 1 23 ? 18.562 1.108 16.406 1 50 23 LYS B C 1
ATOM 1367 O O . LYS B 1 23 ? 19.484 1.686 15.82 1 50 23 LYS B O 1
ATOM 1372 N N . GLY B 1 24 ? 18.109 0.521 15.445 1 55.16 24 GLY B N 1
ATOM 1373 C CA . GLY B 1 24 ? 17.906 1.224 14.188 1 55.16 24 GLY B CA 1
ATOM 1374 C C . GLY B 1 24 ? 16.547 1.896 14.102 1 55.16 24 GLY B C 1
ATOM 1375 O O . GLY B 1 24 ? 15.719 1.77 15.008 1 55.16 24 GLY B O 1
ATOM 1376 N N . ASN B 1 25 ? 16.391 2.941 13.258 1 69.56 25 ASN B N 1
ATOM 1377 C CA . ASN B 1 25 ? 15.148 3.668 13.023 1 69.56 25 ASN B CA 1
ATOM 1378 C C . ASN B 1 25 ? 14.078 2.766 12.414 1 69.56 25 ASN B C 1
ATOM 1380 O O . ASN B 1 25 ? 14.352 2.035 11.453 1 69.56 25 ASN B O 1
ATOM 1384 N N . ASP B 1 26 ? 13.016 2.527 13.164 1 82 26 ASP B N 1
ATOM 1385 C CA . ASP B 1 26 ? 11.867 1.783 12.648 1 82 26 ASP B CA 1
ATOM 1386 C C . ASP B 1 26 ? 10.906 2.703 11.906 1 82 26 ASP B C 1
ATOM 1388 O O . ASP B 1 26 ? 10.562 3.783 12.391 1 82 26 ASP B O 1
ATOM 1392 N N . PHE B 1 27 ? 10.719 2.307 10.641 1 86.94 27 PHE B N 1
ATOM 1393 C CA . PHE B 1 27 ? 9.617 3.068 10.078 1 86.94 27 PHE B CA 1
ATOM 1394 C C . PHE B 1 27 ? 8.594 2.143 9.43 1 86.94 27 PHE B C 1
ATOM 1396 O O . PHE B 1 27 ? 8.922 1.024 9.031 1 86.94 27 PHE B O 1
ATOM 1403 N N . HIS B 1 28 ? 7.332 2.582 9.469 1 94.62 28 HIS B N 1
ATOM 1404 C CA . HIS B 1 28 ? 6.156 1.858 9 1 94.62 28 HIS B CA 1
ATOM 1405 C C . HIS B 1 28 ? 5.551 2.531 7.77 1 94.62 28 HIS B C 1
ATOM 1407 O O . HIS B 1 28 ? 5.383 3.752 7.742 1 94.62 28 HIS B O 1
ATOM 1413 N N . ILE B 1 29 ? 5.402 1.711 6.762 1 96.56 29 ILE B N 1
ATOM 1414 C CA . ILE B 1 29 ? 4.641 2.139 5.594 1 96.56 29 ILE B CA 1
ATOM 1415 C C . ILE B 1 29 ? 3.371 1.3 5.469 1 96.56 29 ILE B C 1
ATOM 1417 O O . ILE B 1 29 ? 3.406 0.081 5.656 1 96.56 29 ILE B O 1
ATOM 1421 N N . GLY B 1 30 ? 2.314 1.967 5.145 1 97.69 30 GLY B N 1
ATOM 1422 C CA . GLY B 1 30 ? 1.043 1.265 5.094 1 97.69 30 GLY B CA 1
ATOM 1423 C C . GLY B 1 30 ? 0.457 1.196 3.695 1 97.69 30 GLY B C 1
ATOM 1424 O O . GLY B 1 30 ? 0.662 2.104 2.885 1 97.69 30 GLY B O 1
ATOM 1425 N N . SER B 1 31 ? -0.206 0.163 3.371 1 98.06 31 SER B N 1
ATOM 1426 C CA . SER B 1 31 ? -1.071 -0.066 2.219 1 98.06 31 SER B CA 1
ATOM 1427 C C . SER B 1 31 ? -2.488 -0.422 2.654 1 98.06 31 SER B C 1
ATOM 1429 O O . SER B 1 31 ? -2.691 -1.384 3.4 1 98.06 31 SER B O 1
ATOM 1431 N N . LEU B 1 32 ? -3.426 0.333 2.154 1 96.19 32 LEU B N 1
ATOM 1432 C CA . LEU B 1 32 ? -4.762 0.135 2.707 1 96.19 32 LEU B CA 1
ATOM 1433 C C . LEU B 1 32 ? -5.828 0.346 1.64 1 96.19 32 LEU B C 1
ATOM 1435 O O . LEU B 1 32 ? -5.926 1.43 1.061 1 96.19 32 LEU B O 1
ATOM 1439 N N . ASN B 1 33 ? -6.594 -0.664 1.376 1 92.94 33 ASN B N 1
ATOM 1440 C CA . ASN B 1 33 ? -7.898 -0.442 0.761 1 92.94 33 ASN B CA 1
ATOM 1441 C C . ASN B 1 33 ? -8.938 0.004 1.789 1 92.94 33 ASN B C 1
ATOM 1443 O O . ASN B 1 33 ? -9.438 -0.811 2.566 1 92.94 33 ASN B O 1
ATOM 1447 N N . VAL B 1 34 ? -9.289 1.254 1.762 1 90.81 34 VAL B N 1
ATOM 1448 C CA . VAL B 1 34 ? -10.016 1.863 2.869 1 90.81 34 VAL B CA 1
ATOM 1449 C C . VAL B 1 34 ? -11.516 1.757 2.621 1 90.81 34 VAL B C 1
ATOM 1451 O O . VAL B 1 34 ? -12.32 1.961 3.535 1 90.81 34 VAL B O 1
ATOM 1454 N N . ARG B 1 35 ? -11.961 1.388 1.457 1 88.06 35 ARG B N 1
ATOM 1455 C CA . ARG B 1 35 ? -13.352 1.194 1.063 1 88.06 35 ARG B CA 1
ATOM 1456 C C . ARG B 1 35 ? -14.188 2.428 1.384 1 88.06 35 ARG B C 1
ATOM 1458 O O . ARG B 1 35 ? -15.273 2.316 1.96 1 88.06 35 ARG B O 1
ATOM 1465 N N . SER B 1 36 ? -13.742 3.543 1.431 1 84.75 36 SER B N 1
ATOM 1466 C CA . SER B 1 36 ? -14.422 4.832 1.49 1 84.75 36 SER B CA 1
ATOM 1467 C C . SER B 1 36 ? -13.969 5.641 2.699 1 84.75 36 SER B C 1
ATOM 1469 O O . SER B 1 36 ? -14.031 5.164 3.834 1 84.75 36 SER B O 1
ATOM 1471 N N . ILE B 1 37 ? -13.445 6.742 2.568 1 87.56 37 ILE B N 1
ATOM 1472 C CA . ILE B 1 37 ? -13.242 7.84 3.506 1 87.56 37 ILE B CA 1
ATOM 1473 C C . ILE B 1 37 ? -13.758 9.141 2.898 1 87.56 37 ILE B C 1
ATOM 1475 O O . ILE B 1 37 ? -13.023 10.117 2.789 1 87.56 37 ILE B O 1
ATOM 1479 N N . SER B 1 38 ? -15.039 9.156 2.66 1 83.31 38 SER B N 1
ATOM 1480 C CA . SER B 1 38 ? -15.656 10.102 1.727 1 83.31 38 SER B CA 1
ATOM 1481 C C . SER B 1 38 ? -15.922 11.445 2.393 1 83.31 38 SER B C 1
ATOM 1483 O O . SER B 1 38 ? -16.188 12.438 1.712 1 83.31 38 SER B O 1
ATOM 1485 N N . ASP B 1 39 ? -15.852 11.531 3.701 1 86.06 39 ASP B N 1
ATOM 1486 C CA . ASP B 1 39 ? -16.141 12.805 4.359 1 86.06 39 ASP B CA 1
ATOM 1487 C C . ASP B 1 39 ? -15.141 13.078 5.48 1 86.06 39 ASP B C 1
ATOM 1489 O O . ASP B 1 39 ? -14.312 12.227 5.809 1 86.06 39 ASP B O 1
ATOM 1493 N N . GLN B 1 40 ? -15.266 14.305 6.059 1 88.88 40 GLN B N 1
ATOM 1494 C CA . GLN B 1 40 ? -14.312 14.805 7.043 1 88.88 40 GLN B CA 1
ATOM 1495 C C . GLN B 1 40 ? -14.305 13.93 8.289 1 88.88 40 GLN B C 1
ATOM 1497 O O . GLN B 1 40 ? -13.242 13.672 8.867 1 88.88 40 GLN B O 1
ATOM 1502 N N . SER B 1 41 ? -15.477 13.555 8.695 1 90.44 41 SER B N 1
ATOM 1503 C CA . SER B 1 41 ? -15.562 12.75 9.914 1 90.44 41 SER B CA 1
ATOM 1504 C C . SER B 1 41 ? -14.836 11.414 9.742 1 90.44 41 SER B C 1
ATOM 1506 O O . SER B 1 41 ? -14.102 10.984 10.633 1 90.44 41 SER B O 1
ATOM 1508 N N . LYS B 1 42 ? -15.055 10.766 8.633 1 89.19 42 LYS B N 1
ATOM 1509 C CA . LYS B 1 42 ? -14.383 9.508 8.336 1 89.19 42 LYS B CA 1
ATOM 1510 C C . LYS B 1 42 ? -12.875 9.711 8.164 1 89.19 42 LYS B C 1
ATOM 1512 O O . LYS B 1 42 ? -12.078 8.898 8.625 1 89.19 42 LYS B O 1
ATOM 1517 N N . ALA B 1 43 ? -12.508 10.758 7.57 1 92.25 43 ALA B N 1
ATOM 1518 C CA . ALA B 1 43 ? -11.094 11.078 7.398 1 92.25 43 ALA B CA 1
ATOM 1519 C C . ALA B 1 43 ? -10.406 11.281 8.75 1 92.25 43 ALA B C 1
ATOM 1521 O O . ALA B 1 43 ? -9.281 10.828 8.953 1 92.25 43 ALA B O 1
ATOM 1522 N N . GLU B 1 44 ? -11.094 11.938 9.617 1 94.06 44 GLU B N 1
ATOM 1523 C CA . GLU B 1 44 ? -10.555 12.18 10.953 1 94.06 44 GLU B CA 1
ATOM 1524 C C . GLU B 1 44 ? -10.406 10.875 11.734 1 94.06 44 GLU B C 1
ATOM 1526 O O . GLU B 1 44 ? -9.414 10.68 12.445 1 94.06 44 GLU B O 1
ATOM 1531 N N . ALA B 1 45 ? -11.398 10.039 11.625 1 91.94 45 ALA B N 1
ATOM 1532 C CA . ALA B 1 45 ? -11.312 8.742 12.289 1 91.94 45 ALA B CA 1
ATOM 1533 C C . ALA B 1 45 ? -10.141 7.93 11.758 1 91.94 45 ALA B C 1
ATOM 1535 O O . ALA B 1 45 ? -9.383 7.332 12.523 1 91.94 45 ALA B O 1
ATOM 1536 N N . PHE B 1 46 ? -9.992 7.973 10.547 1 93.44 46 PHE B N 1
ATOM 1537 C CA . PHE B 1 46 ? -8.859 7.293 9.93 1 93.44 46 PHE B CA 1
ATOM 1538 C C . PHE B 1 46 ? -7.543 7.906 10.383 1 93.44 46 PHE B C 1
ATOM 1540 O O . PHE B 1 46 ? -6.578 7.188 10.648 1 93.44 46 PHE B O 1
ATOM 1547 N N . ASP B 1 47 ? -7.488 9.164 10.398 1 95.5 47 ASP B N 1
ATOM 1548 C CA . ASP B 1 47 ? -6.297 9.898 10.812 1 95.5 47 ASP B CA 1
ATOM 1549 C C . ASP B 1 47 ? -5.816 9.43 12.188 1 95.5 47 ASP B C 1
ATOM 1551 O O . ASP B 1 47 ? -4.621 9.188 12.383 1 95.5 47 ASP B O 1
ATOM 1555 N N . LEU B 1 48 ? -6.723 9.297 13.055 1 94.38 48 LEU B N 1
ATOM 1556 C CA . LEU B 1 48 ? -6.379 8.844 14.398 1 94.38 48 LEU B CA 1
ATOM 1557 C C . LEU B 1 48 ? -5.785 7.441 14.367 1 94.38 48 LEU B C 1
ATOM 1559 O O . LEU B 1 48 ? -4.766 7.18 15.016 1 94.38 48 LEU B O 1
ATOM 1563 N N . LEU B 1 49 ? -6.375 6.555 13.633 1 92.69 49 LEU B N 1
ATOM 1564 C CA . LEU B 1 49 ? -5.875 5.191 13.492 1 92.69 49 LEU B CA 1
ATOM 1565 C C . LEU B 1 49 ? -4.492 5.18 12.859 1 92.69 49 LEU B C 1
ATOM 1567 O O . LEU B 1 49 ? -3.607 4.438 13.289 1 92.69 49 LEU B O 1
ATOM 1571 N N . ALA B 1 50 ? -4.305 5.984 11.875 1 95.5 50 ALA B N 1
ATOM 1572 C CA . ALA B 1 50 ? -3.041 6.07 11.148 1 95.5 50 ALA B CA 1
ATOM 1573 C C . ALA B 1 50 ? -1.914 6.539 12.062 1 95.5 50 ALA B C 1
ATOM 1575 O O . ALA B 1 50 ? -0.835 5.941 12.086 1 95.5 50 ALA B O 1
ATOM 1576 N N . VAL B 1 51 ? -2.137 7.543 12.82 1 95.19 51 VAL B N 1
ATOM 1577 C CA . VAL B 1 51 ? -1.138 8.07 13.742 1 95.19 51 VAL B CA 1
ATOM 1578 C C . VAL B 1 51 ? -0.737 6.996 14.742 1 95.19 51 VAL B C 1
ATOM 1580 O O . VAL B 1 51 ? 0.451 6.793 15.008 1 95.19 51 VAL B O 1
ATOM 1583 N N . ASN B 1 52 ? -1.675 6.25 15.195 1 92.81 52 ASN B N 1
ATOM 1584 C CA . ASN B 1 52 ? -1.428 5.246 16.234 1 92.81 52 ASN B CA 1
ATOM 1585 C C . ASN B 1 52 ? -0.736 4.012 15.656 1 92.81 52 ASN B C 1
ATOM 1587 O O . ASN B 1 52 ? -0.13 3.236 16.391 1 92.81 52 ASN B O 1
ATOM 1591 N N . SER B 1 53 ? -0.845 3.816 14.383 1 91.5 53 SER B N 1
ATOM 1592 C CA . SER B 1 53 ? -0.22 2.67 13.727 1 91.5 53 SER B CA 1
ATOM 1593 C C . SER B 1 53 ? 1.294 2.834 13.656 1 91.5 53 SER B C 1
ATOM 1595 O O . SER B 1 53 ? 2.018 1.866 13.414 1 91.5 53 SER B O 1
ATOM 1597 N N . GLY B 1 54 ? 1.819 4.074 13.766 1 92.25 54 GLY B N 1
ATOM 1598 C CA . GLY B 1 54 ? 3.236 4.363 13.609 1 92.25 54 GLY B CA 1
ATOM 1599 C C . GLY B 1 54 ? 3.658 4.555 12.172 1 92.25 54 GLY B C 1
ATOM 1600 O O . GLY B 1 54 ? 4.824 4.836 11.891 1 92.25 54 GLY B O 1
ATOM 1601 N N . CYS B 1 55 ? 2.746 4.516 11.281 1 95.69 55 CYS B N 1
ATOM 1602 C CA . CYS B 1 55 ? 3.066 4.719 9.875 1 95.69 55 CYS B CA 1
ATOM 1603 C C . CYS B 1 55 ? 3.475 6.16 9.609 1 95.69 55 CYS B C 1
ATOM 1605 O O . CYS B 1 55 ? 2.951 7.086 10.234 1 95.69 55 CYS B O 1
ATOM 1607 N N . LYS B 1 56 ? 4.41 6.234 8.703 1 95.88 56 LYS B N 1
ATOM 1608 C CA . LYS B 1 56 ? 4.805 7.566 8.258 1 95.88 56 LYS B CA 1
ATOM 1609 C C . LYS B 1 56 ? 4.148 7.918 6.922 1 95.88 56 LYS B C 1
ATOM 1611 O O . LYS B 1 56 ? 3.922 9.094 6.629 1 95.88 56 LYS B O 1
ATOM 1616 N N . VAL B 1 57 ? 3.857 6.891 6.18 1 97.44 57 VAL B N 1
ATOM 1617 C CA . VAL B 1 57 ? 3.109 7.031 4.934 1 97.44 57 VAL B CA 1
ATOM 1618 C C . VAL B 1 57 ? 2.123 5.871 4.793 1 97.44 57 VAL B C 1
ATOM 1620 O O . VAL B 1 57 ? 2.459 4.723 5.09 1 97.44 57 VAL B O 1
ATOM 1623 N N . ILE B 1 58 ? 0.949 6.188 4.309 1 98 58 ILE B N 1
ATOM 1624 C CA . ILE B 1 58 ? -0.029 5.164 3.957 1 98 58 ILE B CA 1
ATOM 1625 C C . ILE B 1 58 ? -0.586 5.438 2.562 1 98 58 ILE B C 1
ATOM 1627 O O . ILE B 1 58 ? -1.069 6.539 2.285 1 98 58 ILE B O 1
ATOM 1631 N N . ALA B 1 59 ? -0.421 4.469 1.689 1 97.69 59 ALA B N 1
ATOM 1632 C CA . ALA B 1 59 ? -1.078 4.508 0.385 1 97.69 59 ALA B CA 1
ATOM 1633 C C . ALA B 1 59 ? -2.504 3.973 0.474 1 97.69 59 ALA B C 1
ATOM 1635 O O . ALA B 1 59 ? -2.723 2.836 0.903 1 97.69 59 ALA B O 1
ATOM 1636 N N . LEU B 1 60 ? -3.467 4.777 0.069 1 95.69 60 LEU B N 1
ATOM 1637 C CA . LEU B 1 60 ? -4.879 4.438 0.194 1 95.69 60 LEU B CA 1
ATOM 1638 C C . LEU B 1 60 ? -5.508 4.215 -1.177 1 95.69 60 LEU B C 1
ATOM 1640 O O . LEU B 1 60 ? -5.238 4.965 -2.119 1 95.69 60 LEU B O 1
ATOM 1644 N N . GLN B 1 61 ? -6.273 3.201 -1.262 1 93.06 61 GLN B N 1
ATOM 1645 C CA . GLN B 1 61 ? -7.109 2.961 -2.434 1 93.06 61 GLN B CA 1
ATOM 1646 C C . GLN B 1 61 ? -8.586 3.018 -2.07 1 93.06 61 GLN B C 1
ATOM 1648 O O . GLN B 1 61 ? -8.961 2.764 -0.924 1 93.06 61 GLN B O 1
ATOM 1653 N N . GLU B 1 62 ? -9.484 3.396 -3.035 1 89.25 62 GLU B N 1
ATOM 1654 C CA . GLU B 1 62 ?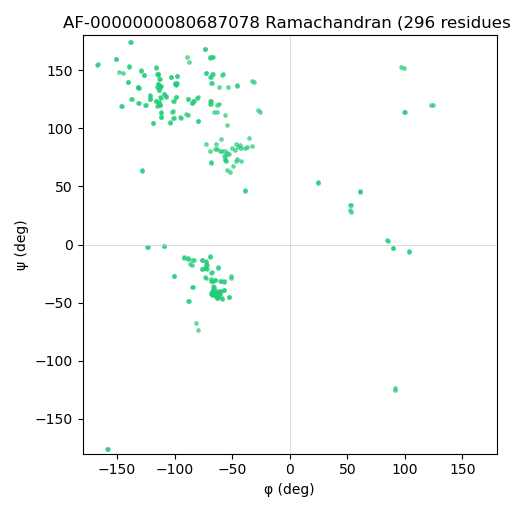 -10.938 3.477 -2.928 1 89.25 62 GLU B CA 1
ATOM 1655 C C . GLU B 1 62 ? -11.359 4.484 -1.859 1 89.25 62 GLU B C 1
ATOM 1657 O O . GLU B 1 62 ? -12.195 4.176 -1.005 1 89.25 62 GLU B O 1
ATOM 1662 N N . THR B 1 63 ? -10.781 5.594 -1.841 1 90.12 63 THR B N 1
ATOM 1663 C CA . THR B 1 63 ? -11.102 6.637 -0.873 1 90.12 63 THR B CA 1
ATOM 1664 C C . THR B 1 63 ? -12.508 7.172 -1.094 1 90.12 63 THR B C 1
ATOM 1666 O O . THR B 1 63 ? -13.18 7.582 -0.145 1 90.12 63 THR B O 1
ATOM 1669 N N . LYS B 1 64 ? -13.023 7.199 -2.391 1 83.19 64 LYS B N 1
ATOM 1670 C CA . LYS B 1 64 ? -14.344 7.684 -2.789 1 83.19 64 LYS B CA 1
ATOM 1671 C C . LYS B 1 64 ? -14.586 9.102 -2.271 1 83.19 64 LYS B C 1
ATOM 1673 O O . LYS B 1 64 ? -15.688 9.414 -1.808 1 83.19 64 LYS B O 1
ATOM 1678 N N . ARG B 1 65 ? -13.453 9.75 -2.279 1 79.12 65 ARG B N 1
ATOM 1679 C CA . ARG B 1 65 ? -13.539 11.117 -1.785 1 79.12 65 ARG B CA 1
ATOM 1680 C C . ARG B 1 65 ? -14.328 12 -2.748 1 79.12 65 ARG B C 1
ATOM 1682 O O . ARG B 1 65 ? -14.078 11.984 -3.955 1 79.12 65 ARG B O 1
ATOM 1689 N N . LYS B 1 66 ? -15.258 12.594 -2.434 1 66.5 66 LYS B N 1
ATOM 1690 C CA . LYS B 1 66 ? -16.062 13.469 -3.279 1 66.5 66 LYS B CA 1
ATOM 1691 C C . LYS B 1 66 ? -15.398 14.836 -3.447 1 66.5 66 LYS B C 1
ATOM 1693 O O . LYS B 1 66 ? -15.203 15.297 -4.574 1 66.5 66 LYS B O 1
ATOM 1698 N N . GLU B 1 67 ? -15.383 15.695 -2.473 1 60.94 67 GLU B N 1
ATOM 1699 C CA . GLU B 1 67 ? -14.922 17.078 -2.643 1 60.94 67 GLU B CA 1
ATOM 1700 C C . GLU B 1 67 ? -14.203 17.578 -1.393 1 60.94 67 GLU B C 1
ATOM 1702 O O . GLU B 1 67 ? -14.273 16.953 -0.334 1 60.94 67 GLU B O 1
ATOM 1707 N N . GLY B 1 68 ? -13.266 18.422 -1.771 1 64.19 68 GLY B N 1
ATOM 1708 C CA . GLY B 1 68 ? -12.742 19.328 -0.769 1 64.19 68 GLY B CA 1
ATOM 1709 C C . GLY B 1 68 ? -11.422 18.859 -0.182 1 64.19 68 GLY B C 1
ATOM 1710 O O . GLY B 1 68 ? -10.969 17.75 -0.459 1 64.19 68 GLY B O 1
ATOM 1711 N N . GLU B 1 69 ? -10.602 19.812 0.259 1 75 69 GLU B N 1
ATOM 1712 C CA . GLU B 1 69 ? -9.414 19.609 1.077 1 75 69 GLU B CA 1
ATOM 1713 C C . GLU B 1 69 ? -9.781 19.422 2.545 1 75 69 GLU B C 1
ATOM 1715 O O . GLU B 1 69 ? -10.688 20.078 3.059 1 75 69 GLU B O 1
ATOM 1720 N N . TRP B 1 70 ? -9.281 18.359 3.029 1 84.06 70 TRP B N 1
ATOM 1721 C CA . TRP B 1 70 ? -9.523 18.094 4.441 1 84.06 70 TRP B CA 1
ATOM 1722 C C . TRP B 1 70 ? -8.312 18.484 5.285 1 84.06 70 TRP B C 1
ATOM 1724 O O . TRP B 1 70 ? -7.168 18.297 4.855 1 84.06 70 TRP B O 1
ATOM 1734 N N . VAL B 1 71 ? -8.641 19.078 6.426 1 90.38 71 VAL B N 1
ATOM 1735 C CA . VAL B 1 71 ? -7.621 19.359 7.434 1 90.38 71 VAL B CA 1
ATOM 1736 C C . VAL B 1 71 ? -7.699 18.312 8.547 1 90.38 71 VAL B C 1
ATOM 1738 O O . VAL B 1 71 ? -8.75 18.125 9.156 1 90.38 71 VAL B O 1
ATOM 1741 N N . LEU B 1 72 ? -6.637 17.703 8.742 1 95.88 72 LEU B N 1
ATOM 1742 C CA . LEU B 1 72 ? -6.602 16.656 9.758 1 95.88 72 LEU B CA 1
ATOM 1743 C C . LEU B 1 72 ? -6.035 17.188 11.07 1 95.88 72 LEU B C 1
ATOM 1745 O O . LEU B 1 72 ? -5.086 17.984 11.062 1 95.88 72 LEU B O 1
ATOM 1749 N N . SER B 1 73 ? -6.52 16.719 12.148 1 96.19 73 SER B N 1
ATOM 1750 C CA . SER B 1 73 ? -6.137 17.203 13.469 1 96.19 73 SER B CA 1
ATOM 1751 C C . SER B 1 73 ? -4.695 16.828 13.797 1 96.19 73 SER B C 1
ATOM 1753 O O . SER B 1 73 ? -4.012 17.547 14.523 1 96.19 73 SER B O 1
ATOM 1755 N N . SER B 1 74 ? -4.199 15.773 13.305 1 96.94 74 SER B N 1
ATOM 1756 C CA . SER B 1 74 ? -2.859 15.289 13.617 1 96.94 74 SER B CA 1
ATOM 1757 C C . SER B 1 74 ? -1.792 16.156 12.961 1 96.94 74 SER B C 1
ATOM 1759 O O . SER B 1 74 ? -0.614 16.078 13.32 1 96.94 74 SER B O 1
ATOM 1761 N N . GLY B 1 75 ? -2.1 16.922 12.016 1 97.56 75 GLY B N 1
ATOM 1762 C CA . GLY B 1 75 ? -1.15 17.672 11.203 1 97.56 75 GLY B CA 1
ATOM 1763 C C . GLY B 1 75 ? -0.676 16.891 9.984 1 97.56 75 GLY B C 1
ATOM 1764 O O . GLY B 1 75 ? 0.051 17.422 9.148 1 97.56 75 GLY B O 1
ATOM 1765 N N . ALA B 1 76 ? -1.137 15.68 9.883 1 97.56 76 ALA B N 1
ATOM 1766 C CA . ALA B 1 76 ? -0.839 14.898 8.68 1 97.56 76 ALA B CA 1
ATOM 1767 C C . ALA B 1 76 ? -1.572 15.461 7.469 1 97.56 76 ALA B C 1
ATOM 1769 O O . ALA B 1 76 ? -2.525 16.234 7.613 1 97.56 76 ALA B O 1
ATOM 1770 N N . GLU B 1 77 ? -1.086 15.109 6.312 1 95.75 77 GLU B N 1
ATOM 1771 C CA . GLU B 1 77 ? -1.778 15.484 5.086 1 95.75 77 GLU B CA 1
ATOM 1772 C C . GLU B 1 77 ? -2.34 14.258 4.371 1 95.75 77 GLU B C 1
ATOM 1774 O O . GLU B 1 77 ? -1.691 13.211 4.32 1 95.75 77 GLU B O 1
ATOM 1779 N N . LEU B 1 78 ? -3.514 14.414 3.928 1 93.69 78 LEU B N 1
ATOM 1780 C CA . LEU B 1 78 ? -4.141 13.477 3.008 1 93.69 78 LEU B CA 1
ATOM 1781 C C . LEU B 1 78 ? -4.156 14.031 1.588 1 93.69 78 LEU B C 1
ATOM 1783 O O . LEU B 1 78 ? -4.961 14.914 1.271 1 93.69 78 LEU B O 1
ATOM 1787 N N . ILE B 1 79 ? -3.266 13.477 0.765 1 91.38 79 ILE B N 1
ATOM 1788 C CA . ILE B 1 79 ? -3.107 13.992 -0.591 1 91.38 79 ILE B CA 1
ATOM 1789 C C . ILE B 1 79 ? -3.834 13.078 -1.577 1 91.38 79 ILE B C 1
ATOM 1791 O O . ILE B 1 79 ? -3.434 11.93 -1.782 1 91.38 79 ILE B O 1
ATOM 1795 N N . CYS B 1 80 ? -4.938 13.547 -2.127 1 83.12 80 CYS B N 1
ATOM 1796 C CA . CYS B 1 80 ? -5.785 12.781 -3.029 1 83.12 80 CYS B CA 1
ATOM 1797 C C . CYS B 1 80 ? -5.484 13.117 -4.484 1 83.12 80 CYS B C 1
ATOM 1799 O O . CYS B 1 80 ? -5.145 14.266 -4.801 1 83.12 80 CYS B O 1
ATOM 1801 N N . THR B 1 81 ? -5.477 12.016 -5.254 1 70.56 81 THR B N 1
ATOM 1802 C CA . THR B 1 81 ? -5.379 12.281 -6.688 1 70.56 81 THR B CA 1
ATOM 1803 C C . THR B 1 81 ? -6.766 12.438 -7.301 1 70.56 81 THR B C 1
ATOM 1805 O O . THR B 1 81 ? -7.664 11.633 -7.035 1 70.56 81 THR B O 1
ATOM 1808 N N . ARG B 1 82 ? -7.066 13.711 -7.758 1 59.38 82 ARG B N 1
ATOM 1809 C CA . ARG B 1 82 ? -8.32 14.219 -8.297 1 59.38 82 ARG B CA 1
ATOM 1810 C C . ARG B 1 82 ? -9.148 13.102 -8.914 1 59.38 82 ARG B C 1
ATOM 1812 O O . ARG B 1 82 ? -8.602 12.18 -9.523 1 59.38 82 ARG B O 1
ATOM 1819 N N . ARG B 1 83 ? -10.312 12.844 -8.258 1 53.53 83 ARG B N 1
ATOM 1820 C CA . ARG B 1 83 ? -11.234 11.805 -8.719 1 53.53 83 ARG B CA 1
ATOM 1821 C C . ARG B 1 83 ? -11.883 12.203 -10.039 1 53.53 83 ARG B C 1
ATOM 1823 O O . ARG B 1 83 ? -12.586 13.219 -10.109 1 53.53 83 ARG B O 1
ATOM 1830 N N . GLU B 1 84 ? -11.219 12.234 -11.102 1 51.09 84 GLU B N 1
ATOM 1831 C CA . GLU B 1 84 ? -12.18 12.297 -12.195 1 51.09 84 GLU B CA 1
ATOM 1832 C C . GLU B 1 84 ? -13.102 11.07 -12.195 1 51.09 84 GLU B C 1
ATOM 1834 O O . GLU B 1 84 ? -14.18 11.102 -12.789 1 51.09 84 GLU B O 1
ATOM 1839 N N . ALA B 1 85 ? -12.594 9.953 -11.75 1 52.03 85 ALA B N 1
ATOM 1840 C CA . ALA B 1 85 ? -13.406 8.781 -12.062 1 52.03 85 ALA B CA 1
ATOM 1841 C C . ALA B 1 85 ? -14.25 8.359 -10.867 1 52.03 85 ALA B C 1
ATOM 1843 O O . ALA B 1 85 ? -13.875 8.594 -9.719 1 52.03 85 ALA B O 1
ATOM 1844 N N . ARG B 1 86 ? -15.516 7.984 -11.07 1 55.94 86 ARG B N 1
ATOM 1845 C CA . ARG B 1 86 ? -16.547 7.484 -10.172 1 55.94 86 ARG B CA 1
ATOM 1846 C C . ARG B 1 86 ? -16.031 6.316 -9.336 1 55.94 86 ARG B C 1
ATOM 1848 O O . ARG B 1 86 ? -16.594 5.984 -8.297 1 55.94 86 ARG B O 1
ATOM 1855 N N . GLU B 1 87 ? -15.062 5.617 -9.906 1 62.12 87 GLU B N 1
ATOM 1856 C CA . GLU B 1 87 ? -14.57 4.426 -9.219 1 62.12 87 GLU B CA 1
ATOM 1857 C C . GLU B 1 87 ? -13.125 4.613 -8.758 1 62.12 87 GLU B C 1
ATOM 1859 O O . GLU B 1 87 ? -12.344 5.312 -9.414 1 62.12 87 GLU B O 1
ATOM 1864 N N . GLY B 1 88 ? -12.906 4.035 -7.562 1 69.94 88 GLY B N 1
ATOM 1865 C CA . GLY B 1 88 ? -11.531 4.008 -7.086 1 69.94 88 GLY B CA 1
ATOM 1866 C C . GLY B 1 88 ? -11.172 5.211 -6.234 1 69.94 88 GLY B C 1
ATOM 1867 O O . GLY B 1 88 ? -11.844 5.5 -5.242 1 69.94 88 GLY B O 1
ATOM 1868 N N . GLY B 1 89 ? -10.164 6.012 -6.465 1 85.81 89 GLY B N 1
ATOM 1869 C CA . GLY B 1 89 ? -9.602 7.125 -5.715 1 85.81 89 GLY B CA 1
ATOM 1870 C C . GLY B 1 89 ? -8.359 6.75 -4.93 1 85.81 89 GLY B C 1
ATOM 1871 O O . GLY B 1 89 ? -8.422 5.91 -4.031 1 85.81 89 GLY B O 1
ATOM 1872 N N . LEU B 1 90 ? -7.34 7.309 -5.332 1 92.75 90 LEU B N 1
ATOM 1873 C CA . LEU B 1 90 ? -6.059 7.105 -4.664 1 92.75 90 LEU B CA 1
ATOM 1874 C C . LEU B 1 90 ? -5.707 8.305 -3.789 1 92.75 90 LEU B C 1
ATOM 1876 O O . LEU B 1 90 ? -6.035 9.445 -4.129 1 92.75 90 LEU B O 1
ATOM 1880 N N . ALA B 1 91 ? -5.07 8 -2.654 1 93.56 91 ALA B N 1
ATOM 1881 C CA . ALA B 1 91 ? -4.539 9.055 -1.8 1 93.56 91 ALA B CA 1
ATOM 1882 C C . ALA B 1 91 ? -3.314 8.578 -1.026 1 93.56 91 ALA B C 1
ATOM 1884 O O . ALA B 1 91 ? -3.072 7.371 -0.923 1 93.56 91 ALA B O 1
ATOM 1885 N N . PHE B 1 92 ? -2.541 9.508 -0.583 1 96.25 92 PHE B N 1
ATOM 1886 C CA . PHE B 1 92 ? -1.483 9.266 0.39 1 96.25 92 PHE B CA 1
ATOM 1887 C C . PHE B 1 92 ? -1.759 10.008 1.691 1 96.25 92 PHE B C 1
ATOM 1889 O O . PHE B 1 92 ? -2.033 11.211 1.68 1 96.25 92 PHE B O 1
ATOM 1896 N N . TRP B 1 93 ? -1.802 9.25 2.736 1 96.94 93 TRP B N 1
ATOM 1897 C CA . TRP B 1 93 ? -1.69 9.859 4.055 1 96.94 93 TRP B CA 1
ATOM 1898 C C . TRP B 1 93 ? -0.23 9.977 4.48 1 96.94 93 TRP B C 1
ATOM 1900 O O . TRP B 1 93 ? 0.505 8.984 4.477 1 96.94 93 TRP B O 1
ATOM 1910 N N . ILE B 1 94 ? 0.199 11.172 4.832 1 97.44 94 ILE B N 1
ATOM 1911 C CA . ILE B 1 94 ? 1.599 11.414 5.164 1 97.44 94 ILE B CA 1
ATOM 1912 C C . ILE B 1 94 ? 1.696 12.055 6.547 1 97.44 94 ILE B C 1
ATOM 1914 O O . ILE B 1 94 ? 1.148 13.133 6.777 1 97.44 94 ILE B O 1
ATOM 1918 N N . HIS B 1 95 ? 2.412 11.312 7.383 1 97.62 95 HIS B N 1
ATOM 1919 C CA . HIS B 1 95 ? 2.605 11.812 8.734 1 97.62 95 HIS B CA 1
ATOM 1920 C C . HIS B 1 95 ? 3.287 13.172 8.734 1 97.62 95 HIS B C 1
ATOM 1922 O O . HIS B 1 95 ? 4.18 13.422 7.918 1 97.62 95 HIS B O 1
ATOM 1928 N N . LYS B 1 96 ? 2.926 14.016 9.695 1 97.38 96 LYS B N 1
ATOM 1929 C CA . LYS B 1 96 ? 3.42 15.383 9.75 1 97.38 96 LYS B CA 1
ATOM 1930 C C . LYS B 1 96 ? 4.945 15.422 9.797 1 97.38 96 LYS B C 1
ATOM 1932 O O . LYS B 1 96 ? 5.566 16.312 9.211 1 97.38 96 LYS B O 1
ATOM 1937 N N . ASP B 1 97 ? 5.574 14.445 10.383 1 95 97 ASP B N 1
ATOM 1938 C CA . ASP B 1 97 ? 7.023 14.414 10.539 1 95 97 ASP B CA 1
ATOM 1939 C C . ASP B 1 97 ? 7.719 14.125 9.211 1 95 97 ASP B C 1
ATOM 1941 O O . ASP B 1 97 ? 8.93 14.312 9.086 1 95 97 ASP B O 1
ATOM 1945 N N . TRP B 1 98 ? 6.941 13.664 8.234 1 95.06 98 TRP B N 1
ATOM 1946 C CA . TRP B 1 98 ? 7.559 13.266 6.973 1 95.06 98 TRP B CA 1
ATOM 1947 C C . TRP B 1 98 ? 7.219 14.258 5.867 1 95.06 98 TRP B C 1
ATOM 1949 O O . TRP B 1 98 ? 7.746 14.172 4.758 1 95.06 98 TRP B O 1
ATOM 1959 N N . LEU B 1 99 ? 6.457 15.234 6.168 1 96.12 99 LEU B N 1
ATOM 1960 C CA . LEU B 1 99 ? 6.008 16.172 5.145 1 96.12 99 LEU B CA 1
ATOM 1961 C C . LEU B 1 99 ? 7.188 16.953 4.562 1 96.12 99 LEU B C 1
ATOM 1963 O O . LEU B 1 99 ? 7.215 17.234 3.365 1 96.12 99 LEU B O 1
ATOM 1967 N N . ASP B 1 100 ? 8.242 17.203 5.359 1 94.75 100 ASP B N 1
ATOM 1968 C CA . ASP B 1 100 ? 9.406 17.938 4.875 1 94.75 100 ASP B CA 1
ATOM 1969 C C . ASP B 1 100 ? 10.25 17.078 3.939 1 94.75 100 ASP B C 1
ATOM 1971 O O . ASP B 1 100 ? 11.062 17.594 3.176 1 94.75 100 ASP B O 1
ATOM 1975 N N . SER B 1 101 ? 10.062 15.758 4.047 1 93.94 101 SER B N 1
ATOM 1976 C CA . SER B 1 101 ? 10.836 14.844 3.209 1 93.94 101 SER B CA 1
ATOM 1977 C C . SER B 1 101 ? 10.133 14.586 1.88 1 93.94 101 SER B C 1
ATOM 1979 O O . SER B 1 101 ? 10.734 14.031 0.956 1 93.94 101 SER B O 1
ATOM 1981 N N . LEU B 1 102 ? 8.859 14.992 1.774 1 95.94 102 LEU B N 1
ATOM 1982 C CA . LEU B 1 102 ? 8.109 14.789 0.541 1 95.94 102 LEU B CA 1
ATOM 1983 C C . LEU B 1 102 ? 8.656 15.672 -0.58 1 95.94 102 LEU B C 1
ATOM 1985 O O . LEU B 1 102 ? 8.742 16.891 -0.431 1 95.94 102 LEU B O 1
ATOM 1989 N N . VAL B 1 103 ? 9.07 15.016 -1.616 1 95.38 103 VAL B N 1
ATOM 1990 C CA . VAL B 1 103 ? 9.578 15.719 -2.787 1 95.38 103 VAL B CA 1
ATOM 1991 C C . VAL B 1 103 ? 8.43 16.062 -3.73 1 95.38 103 VAL B C 1
ATOM 1993 O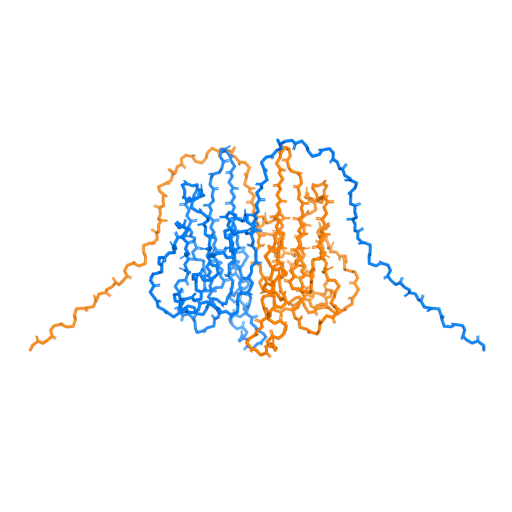 O . VAL B 1 10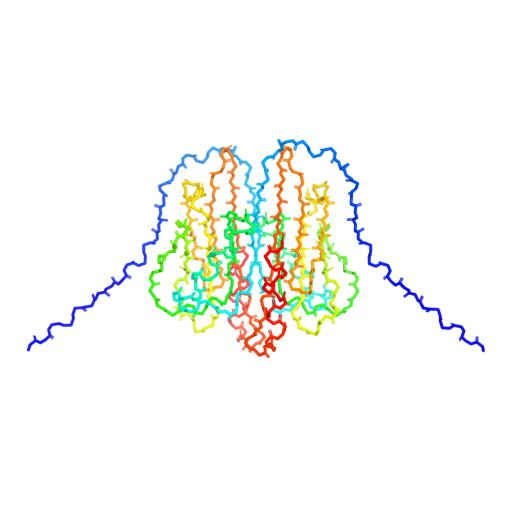3 ? 8.273 17.203 -4.137 1 95.38 103 VAL B O 1
ATOM 1996 N N . GLU B 1 104 ? 7.566 15.008 -4.016 1 94.81 104 GLU B N 1
ATOM 1997 C CA . GLU B 1 104 ? 6.453 15.203 -4.938 1 94.81 104 GLU B CA 1
ATOM 1998 C C . GLU B 1 104 ? 5.465 14.047 -4.867 1 94.81 104 GLU B C 1
ATOM 2000 O O . GLU B 1 104 ? 5.801 12.961 -4.375 1 94.81 104 GLU B O 1
ATOM 2005 N N . THR B 1 105 ? 4.266 14.367 -5.227 1 93.62 105 THR B N 1
ATOM 2006 C CA . THR B 1 105 ? 3.295 13.352 -5.617 1 93.62 105 THR B CA 1
ATOM 2007 C C . THR B 1 105 ? 2.939 13.484 -7.098 1 93.62 105 THR B C 1
ATOM 2009 O O . THR B 1 105 ? 2.771 14.602 -7.602 1 93.62 105 THR B O 1
ATOM 2012 N N . LYS B 1 106 ? 2.969 12.375 -7.734 1 91.88 106 LYS B N 1
ATOM 2013 C CA . LYS B 1 106 ? 2.676 12.375 -9.164 1 91.88 106 LYS B CA 1
ATOM 2014 C C . LYS B 1 106 ? 1.485 11.477 -9.484 1 91.88 106 LYS B C 1
ATOM 2016 O O . LYS B 1 106 ? 1.445 10.312 -9.062 1 91.88 106 LYS B O 1
ATOM 2021 N N . ARG B 1 107 ? 0.565 12.094 -10.18 1 90.06 107 ARG B N 1
ATOM 2022 C CA . ARG B 1 107 ? -0.548 11.312 -10.719 1 90.06 107 ARG B CA 1
ATOM 2023 C C . ARG B 1 107 ? -0.269 10.875 -12.148 1 90.06 107 ARG B C 1
ATOM 2025 O O . ARG B 1 107 ? -0.306 11.688 -13.078 1 90.06 107 ARG B O 1
ATOM 2032 N N . GLU B 1 108 ? -0.031 9.641 -12.312 1 89.62 108 GLU B N 1
ATOM 2033 C CA . GLU B 1 108 ? 0.22 9.133 -13.656 1 89.62 108 GLU B CA 1
ATOM 2034 C C . GLU B 1 108 ? -1.086 8.836 -14.391 1 89.62 108 GLU B C 1
ATOM 2036 O O . GLU B 1 108 ? -1.166 8.969 -15.609 1 89.62 108 GLU B O 1
ATOM 2041 N N . SER B 1 109 ? -2.082 8.352 -13.695 1 86.12 109 SER B N 1
ATOM 2042 C CA . SER B 1 109 ? -3.434 8.094 -14.18 1 86.12 109 SER B CA 1
ATOM 2043 C C . SER B 1 109 ? -4.434 8.055 -13.031 1 86.12 109 SER B C 1
ATOM 2045 O O . SER B 1 109 ? -4.074 8.297 -11.883 1 86.12 109 SER B O 1
ATOM 2047 N N . ASP B 1 110 ? -5.645 7.75 -13.328 1 84.06 110 ASP B N 1
ATOM 2048 C CA . ASP B 1 110 ? -6.66 7.648 -12.289 1 84.06 110 ASP B CA 1
ATOM 2049 C C . ASP B 1 110 ? -6.41 6.434 -11.398 1 84.06 110 ASP B C 1
ATOM 2051 O O . ASP B 1 110 ? -6.992 6.32 -10.312 1 84.06 110 ASP B O 1
ATOM 2055 N N . ARG B 1 111 ? -5.5 5.613 -11.828 1 89.62 111 ARG B N 1
ATOM 2056 C CA . ARG B 1 111 ? -5.34 4.344 -11.125 1 89.62 111 ARG B CA 1
ATOM 2057 C C . ARG B 1 111 ? -3.906 4.168 -10.641 1 89.62 111 ARG B C 1
ATOM 2059 O O . ARG B 1 111 ? -3.59 3.184 -9.961 1 89.62 111 ARG B O 1
ATOM 2066 N N . ILE B 1 112 ? -3.055 5.148 -10.969 1 92.5 112 ILE B N 1
ATOM 2067 C CA . ILE B 1 112 ? -1.652 5.055 -10.578 1 92.5 112 ILE B CA 1
ATOM 2068 C C . ILE B 1 112 ? -1.164 6.41 -10.07 1 92.5 112 ILE B C 1
ATOM 2070 O O . ILE B 1 112 ? -1.294 7.422 -10.766 1 92.5 112 ILE B O 1
ATOM 2074 N N . SER B 1 113 ? -0.64 6.422 -8.906 1 93.69 113 SER B N 1
ATOM 2075 C CA . SER B 1 113 ? 0.005 7.605 -8.344 1 93.69 113 SER B CA 1
ATOM 2076 C C . SER B 1 113 ? 1.278 7.238 -7.59 1 93.69 113 SER B C 1
ATOM 2078 O O . SER B 1 113 ? 1.417 6.109 -7.109 1 93.69 113 SER B O 1
ATOM 2080 N N . THR B 1 114 ? 2.217 8.195 -7.512 1 95.75 114 THR B N 1
ATOM 2081 C CA . THR B 1 114 ? 3.479 7.98 -6.812 1 95.75 114 THR B CA 1
ATOM 2082 C C . THR B 1 114 ? 3.781 9.141 -5.867 1 95.75 114 THR B C 1
ATOM 2084 O O . THR B 1 114 ? 3.59 10.305 -6.227 1 95.75 114 THR B O 1
ATOM 2087 N N . ALA B 1 115 ? 4.191 8.844 -4.676 1 96.38 115 ALA B N 1
ATOM 2088 C CA . ALA B 1 115 ? 4.766 9.812 -3.75 1 96.38 115 ALA B CA 1
ATOM 2089 C C . ALA B 1 115 ? 6.262 9.57 -3.561 1 96.38 115 ALA B C 1
ATOM 2091 O O . ALA B 1 115 ? 6.684 8.445 -3.283 1 96.38 115 ALA B O 1
ATOM 2092 N N . SER B 1 116 ? 7.043 10.586 -3.703 1 96.19 116 SER B N 1
ATOM 2093 C CA . SER B 1 116 ? 8.5 10.469 -3.615 1 96.19 116 SER B CA 1
ATOM 2094 C C . SER B 1 116 ? 9.039 11.234 -2.41 1 96.19 116 SER B C 1
ATOM 2096 O O . SER B 1 116 ? 8.648 12.375 -2.166 1 96.19 116 SER B O 1
ATOM 2098 N N . PHE B 1 117 ? 9.969 10.555 -1.69 1 94.44 117 PHE B N 1
ATOM 2099 C CA . PHE B 1 117 ? 10.539 11.125 -0.479 1 94.44 117 PHE B CA 1
ATOM 2100 C C . PHE B 1 117 ? 12.062 11.125 -0.542 1 94.44 117 PHE B C 1
ATOM 2102 O O . PHE B 1 117 ? 12.664 10.188 -1.073 1 94.44 117 PHE B O 1
ATOM 2109 N N . ASP B 1 118 ? 12.617 12.086 0.019 1 92.31 118 ASP B N 1
ATOM 2110 C CA . ASP B 1 118 ? 14.062 12.156 0.201 1 92.31 118 ASP B CA 1
ATOM 2111 C C . ASP B 1 118 ? 14.438 12.039 1.678 1 92.31 118 ASP B C 1
ATOM 2113 O O . ASP B 1 118 ? 14.016 12.859 2.496 1 92.31 118 ASP B O 1
ATOM 2117 N N . PHE B 1 119 ? 15.07 10.812 2.006 1 79.31 119 PHE B N 1
ATOM 2118 C CA . PHE B 1 119 ? 15.555 10.609 3.367 1 79.31 119 PHE B CA 1
ATOM 2119 C C . PHE B 1 119 ? 17.078 10.555 3.398 1 79.31 119 PHE B C 1
ATOM 2121 O O . PHE B 1 119 ? 17.672 9.539 3.039 1 79.31 119 PHE B O 1
ATOM 2128 N N . HIS B 1 120 ? 17.75 11.492 4.012 1 71.31 120 HIS B N 1
ATOM 2129 C CA . HIS B 1 120 ? 19.188 11.578 4.246 1 71.31 120 HIS B CA 1
ATOM 2130 C C . HIS B 1 120 ? 19.969 10.773 3.215 1 71.31 120 HIS B C 1
ATOM 2132 O O . HIS B 1 120 ? 20.75 9.898 3.572 1 71.31 120 HIS B O 1
ATOM 2138 N N . GLY B 1 121 ? 19.75 10.984 2.02 1 74.62 121 GLY B N 1
ATOM 2139 C CA . GLY B 1 121 ? 20.547 10.383 0.965 1 74.62 121 GLY B CA 1
ATOM 2140 C C . GLY B 1 121 ? 19.844 9.227 0.272 1 74.62 121 GLY B C 1
ATOM 2141 O O . GLY B 1 121 ? 20.391 8.641 -0.669 1 74.62 121 GLY B O 1
ATOM 2142 N N . SER B 1 122 ? 18.719 8.844 0.729 1 81 122 SER B N 1
ATOM 2143 C CA . SER B 1 122 ? 17.922 7.816 0.058 1 81 122 SER B CA 1
ATOM 2144 C C . SER B 1 122 ? 16.609 8.383 -0.459 1 81 122 SER B C 1
ATOM 2146 O O . SER B 1 122 ? 16.062 9.336 0.104 1 81 122 SER B O 1
ATOM 2148 N N . HIS B 1 123 ? 16.25 7.758 -1.599 1 92.06 123 HIS B N 1
ATOM 2149 C CA . HIS B 1 123 ? 14.984 8.164 -2.195 1 92.06 123 HIS B CA 1
ATOM 2150 C C . HIS B 1 123 ? 13.969 7.027 -2.146 1 92.06 123 HIS B C 1
ATOM 2152 O O . HIS B 1 123 ? 14.25 5.918 -2.615 1 92.06 123 HIS B O 1
ATOM 2158 N N . LEU B 1 124 ? 12.906 7.375 -1.524 1 93.12 124 LEU B N 1
ATOM 2159 C CA . LEU B 1 124 ? 11.828 6.398 -1.434 1 93.12 124 LEU B CA 1
ATOM 2160 C C . LEU B 1 124 ? 10.664 6.793 -2.334 1 93.12 124 LEU B C 1
ATOM 2162 O O . LEU B 1 124 ? 10.188 7.93 -2.279 1 93.12 124 LEU B O 1
ATOM 2166 N N . HIS B 1 125 ? 10.297 5.848 -3.158 1 96.06 125 HIS B N 1
ATOM 2167 C CA . HIS B 1 125 ? 9.102 6.016 -3.971 1 96.06 125 HIS B CA 1
ATOM 2168 C C . HIS B 1 125 ? 8.008 5.039 -3.547 1 96.06 125 HIS B C 1
ATOM 2170 O O . HIS B 1 125 ? 8.227 3.826 -3.525 1 96.06 125 HIS B O 1
ATOM 2176 N N . VAL B 1 126 ? 6.902 5.598 -3.148 1 97.06 126 VAL B N 1
ATOM 2177 C CA . VAL B 1 126 ? 5.73 4.777 -2.846 1 97.06 126 VAL B CA 1
ATOM 2178 C C . VAL B 1 126 ? 4.742 4.84 -4.008 1 97.06 126 VAL B C 1
ATOM 2180 O O . VAL B 1 126 ? 4.156 5.891 -4.277 1 97.06 126 VAL B O 1
ATOM 2183 N N . ILE B 1 127 ? 4.566 3.715 -4.629 1 97.06 127 ILE B N 1
ATOM 2184 C CA . ILE B 1 127 ? 3.674 3.627 -5.781 1 97.06 127 ILE B CA 1
ATOM 2185 C C . ILE B 1 127 ? 2.322 3.066 -5.344 1 97.06 127 ILE B C 1
ATOM 2187 O O . ILE B 1 127 ? 2.258 2.021 -4.691 1 97.06 127 ILE B O 1
ATOM 2191 N N . ASN B 1 128 ? 1.289 3.75 -5.652 1 96.75 128 ASN B N 1
ATOM 2192 C CA . ASN B 1 128 ? -0.083 3.406 -5.293 1 96.75 128 ASN B CA 1
ATOM 2193 C C . ASN B 1 128 ? -0.923 3.088 -6.527 1 96.75 128 ASN B C 1
ATOM 2195 O O . ASN B 1 128 ? -1.055 3.92 -7.426 1 96.75 128 ASN B O 1
ATOM 2199 N N . VAL B 1 129 ? -1.445 1.845 -6.559 1 94.12 129 VAL B N 1
ATOM 2200 C CA . VAL B 1 129 ? -2.104 1.388 -7.777 1 94.12 129 VAL B CA 1
ATOM 2201 C C . VAL B 1 129 ? -3.453 0.76 -7.434 1 94.12 129 VAL B C 1
ATOM 2203 O O . VAL B 1 129 ? -3.559 -0.013 -6.48 1 94.12 129 VAL B O 1
ATOM 2206 N N . TYR B 1 130 ? -4.438 1.108 -8.203 1 92.56 130 TYR B N 1
ATOM 2207 C CA . TYR B 1 130 ? -5.754 0.478 -8.18 1 92.56 130 TYR B CA 1
ATOM 2208 C C . TYR B 1 130 ? -6.078 -0.148 -9.531 1 92.56 130 TYR B C 1
ATOM 2210 O O . TYR B 1 130 ? -6.441 0.555 -10.477 1 92.56 130 TYR B O 1
ATOM 2218 N N . ALA B 1 131 ? -5.98 -1.496 -9.562 1 90.62 131 ALA B N 1
ATOM 2219 C CA . ALA B 1 131 ? -6.16 -2.188 -10.844 1 90.62 131 ALA B CA 1
ATOM 2220 C C . ALA B 1 131 ? -7.625 -2.182 -11.266 1 90.62 131 ALA B C 1
ATOM 2222 O O . ALA B 1 131 ? -8.523 -2.225 -10.422 1 90.62 131 ALA B O 1
ATOM 2223 N N . PRO B 1 132 ? -7.836 -2.139 -12.633 1 86.38 132 PRO B N 1
ATOM 2224 C CA . PRO B 1 132 ? -9.219 -2.178 -13.117 1 86.38 132 PRO B CA 1
ATOM 2225 C C . PRO B 1 132 ? -9.898 -3.516 -12.844 1 86.38 132 PRO B C 1
ATOM 2227 O O . PRO B 1 132 ? -9.234 -4.555 -12.789 1 86.38 132 PRO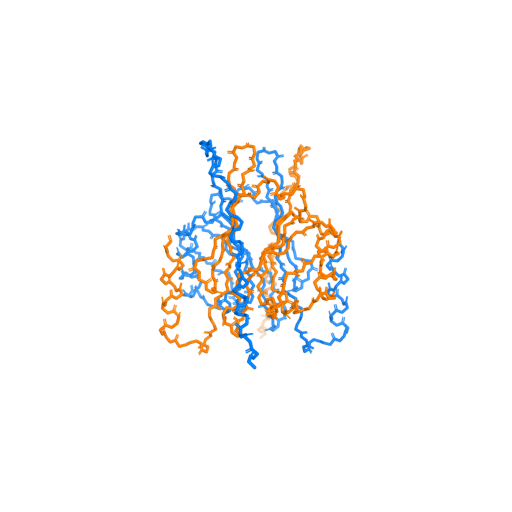 B O 1
ATOM 2230 N N . THR B 1 133 ? -11.125 -3.457 -12.602 1 77.88 133 THR B N 1
ATOM 2231 C CA . THR B 1 133 ? -11.875 -4.684 -12.375 1 77.88 133 THR B CA 1
ATOM 2232 C C . THR B 1 133 ? -12.094 -5.434 -13.688 1 77.88 133 THR B C 1
ATOM 2234 O O . THR B 1 133 ? -11.773 -4.922 -14.766 1 77.88 133 THR B O 1
ATOM 2237 N N . SER B 1 134 ? -12.547 -6.648 -13.531 1 75.69 134 SER B N 1
ATOM 2238 C CA . SER B 1 134 ? -12.867 -7.441 -14.711 1 75.69 134 SER B CA 1
ATOM 2239 C C . SER B 1 134 ? -13.984 -6.797 -15.523 1 75.69 134 SER B C 1
ATOM 2241 O O . SER B 1 134 ? -14.172 -7.121 -16.688 1 75.69 134 SER B O 1
ATOM 2243 N N . ALA B 1 135 ? -14.719 -5.934 -14.898 1 73.31 135 ALA B N 1
ATOM 2244 C CA . ALA B 1 135 ? -15.805 -5.246 -15.586 1 73.31 135 ALA B CA 1
ATOM 2245 C C . ALA B 1 135 ? -15.273 -4.145 -16.5 1 73.31 135 ALA B C 1
ATOM 2247 O O . ALA B 1 135 ? -16 -3.633 -17.359 1 73.31 135 ALA B O 1
ATOM 2248 N N . ALA B 1 136 ? -13.984 -3.838 -16.297 1 76.75 136 ALA B N 1
ATOM 2249 C CA . ALA B 1 136 ? -13.398 -2.805 -17.141 1 76.75 136 ALA B CA 1
ATOM 2250 C C . ALA B 1 136 ? -13.273 -3.287 -18.578 1 76.75 136 ALA B C 1
ATOM 2252 O O . ALA B 1 136 ? -13.008 -4.465 -18.828 1 76.75 136 ALA B O 1
ATOM 2253 N N . ASN B 1 137 ? -13.602 -2.342 -19.469 1 80.31 137 ASN B N 1
ATOM 2254 C CA . ASN B 1 137 ? -13.469 -2.74 -20.875 1 80.31 137 ASN B CA 1
ATOM 2255 C C . ASN B 1 137 ? -12.008 -2.967 -21.25 1 80.31 137 ASN B C 1
ATOM 2257 O O . ASN B 1 137 ? -11.102 -2.568 -20.516 1 80.31 137 ASN B O 1
ATOM 2261 N N . GLU B 1 138 ? -11.898 -3.682 -22.328 1 82.25 138 GLU B N 1
ATOM 2262 C CA . GLU B 1 138 ? -10.57 -4.094 -22.766 1 82.25 138 GLU B CA 1
ATOM 2263 C C . GLU B 1 138 ? -9.664 -2.887 -22.984 1 82.25 138 GLU B C 1
ATOM 2265 O O . GLU B 1 138 ? -8.469 -2.934 -22.672 1 82.25 138 GLU B O 1
ATOM 2270 N N . THR B 1 139 ? -10.219 -1.862 -23.516 1 82 139 THR B N 1
ATOM 2271 C CA . THR B 1 139 ? -9.438 -0.663 -23.797 1 82 139 THR B CA 1
ATOM 2272 C C . THR B 1 139 ? -8.898 -0.057 -22.5 1 82 139 THR B C 1
ATOM 2274 O O . THR B 1 139 ? -7.727 0.319 -22.438 1 82 139 THR B O 1
ATOM 2277 N N . GLN B 1 140 ? -9.719 -0.034 -21.484 1 77.81 140 GLN B N 1
ATOM 2278 C CA . GLN B 1 140 ? -9.32 0.498 -20.188 1 77.81 140 GLN B CA 1
ATOM 2279 C C . GLN B 1 140 ? -8.242 -0.376 -19.547 1 77.81 140 GLN B C 1
ATOM 2281 O O . GLN B 1 140 ? -7.277 0.137 -18.984 1 77.81 140 GLN B O 1
ATOM 2286 N N . SER B 1 141 ? -8.43 -1.6 -19.688 1 81.31 141 SER B N 1
ATOM 2287 C CA . SER B 1 141 ? -7.461 -2.539 -19.125 1 81.31 141 SER B CA 1
ATOM 2288 C C . SER B 1 141 ? -6.113 -2.428 -19.828 1 81.31 141 SER B C 1
ATOM 2290 O O . SER B 1 141 ? -5.066 -2.398 -19.172 1 81.31 141 SER B O 1
ATOM 2292 N N . ASP B 1 142 ? -6.199 -2.334 -21.125 1 83.81 142 ASP B N 1
ATOM 2293 C CA . ASP B 1 142 ? -4.973 -2.217 -21.906 1 83.81 142 ASP B CA 1
ATOM 2294 C C . ASP B 1 142 ? -4.219 -0.934 -21.562 1 83.81 142 ASP B C 1
ATOM 2296 O O . ASP B 1 142 ? -2.994 -0.945 -21.422 1 83.81 142 ASP B O 1
ATOM 2300 N N . LYS B 1 143 ? -4.941 0.085 -21.469 1 82.81 143 LYS B N 1
ATOM 2301 C CA . LYS B 1 143 ? -4.324 1.357 -21.109 1 82.81 143 LYS B CA 1
ATOM 2302 C C . LYS B 1 143 ? -3.676 1.285 -19.734 1 82.81 143 LYS B C 1
ATOM 2304 O O . LYS B 1 143 ? -2.564 1.78 -19.531 1 82.81 143 LYS B O 1
ATOM 2309 N N . PHE B 1 144 ? -4.34 0.7 -18.859 1 84.44 144 PHE B N 1
ATOM 2310 C CA . PHE B 1 144 ? -3.82 0.558 -17.5 1 84.44 144 PHE B CA 1
ATOM 2311 C C . PHE B 1 144 ? -2.492 -0.191 -17.516 1 84.44 144 PHE B C 1
ATOM 2313 O O . PHE B 1 144 ? -1.509 0.274 -16.938 1 84.44 144 PHE B O 1
ATOM 2320 N N . TYR B 1 145 ? -2.438 -1.226 -18.203 1 82.56 145 TYR B N 1
ATOM 2321 C CA . TYR B 1 145 ? -1.232 -2.047 -18.203 1 82.56 145 TYR B CA 1
ATOM 2322 C C . TYR B 1 145 ? -0.112 -1.374 -18.984 1 82.56 145 TYR B C 1
ATOM 2324 O O . TYR B 1 145 ? 1.067 -1.547 -18.672 1 82.56 145 TYR B O 1
ATOM 2332 N N . LYS B 1 146 ? -0.518 -0.598 -19.922 1 82.88 146 LYS B N 1
ATOM 2333 C CA . LYS B 1 146 ? 0.481 0.201 -20.625 1 82.88 146 LYS B CA 1
ATOM 2334 C C . LYS B 1 146 ? 1.07 1.273 -19.719 1 82.88 146 LYS B C 1
ATOM 2336 O O . LYS B 1 146 ? 2.285 1.488 -19.719 1 82.88 146 LYS B O 1
ATOM 2341 N N . ASP B 1 147 ? 0.213 1.89 -18.969 1 82.44 147 ASP B N 1
ATOM 2342 C CA . ASP B 1 147 ? 0.654 2.922 -18.031 1 82.44 147 ASP B CA 1
ATOM 2343 C C . ASP B 1 147 ? 1.523 2.328 -16.938 1 82.44 147 ASP B C 1
ATOM 2345 O O . ASP B 1 147 ? 2.461 2.975 -16.453 1 82.44 147 ASP B O 1
ATOM 2349 N N . LEU B 1 148 ? 1.192 1.198 -16.562 1 80.62 148 LEU B N 1
ATOM 2350 C CA . LEU B 1 148 ? 1.911 0.527 -15.484 1 80.62 148 LEU B CA 1
ATOM 2351 C C . LEU B 1 148 ? 3.326 0.164 -15.914 1 80.62 148 LEU B C 1
ATOM 2353 O O . LEU B 1 148 ? 4.238 0.093 -15.086 1 80.62 148 LEU B O 1
ATOM 2357 N N . LYS B 1 149 ? 3.6 0.022 -17.172 1 74.94 149 LYS B N 1
ATOM 2358 C CA . LYS B 1 149 ? 4.891 -0.385 -17.719 1 74.94 149 LYS B CA 1
ATOM 2359 C C . LYS B 1 149 ? 5.812 0.817 -17.906 1 74.94 149 LYS B C 1
ATOM 2361 O O . LYS B 1 149 ? 7.02 0.658 -18.094 1 74.94 149 LYS B O 1
ATOM 2366 N N . LYS B 1 150 ? 5.262 1.993 -17.891 1 71.81 150 LYS B N 1
ATOM 2367 C CA . LYS B 1 150 ? 6.066 3.199 -18.047 1 71.81 150 LYS B CA 1
ATOM 2368 C C . LYS B 1 150 ? 6.805 3.545 -16.766 1 71.81 150 LYS B C 1
ATOM 2370 O O . LYS B 1 150 ? 7.965 3.967 -16.797 1 71.81 150 LYS B O 1
#

Radius of gyration: 19.93 Å; Cα contacts (8 Å, |Δi|>4): 606; chains: 2; bounding box: 50×90×42 Å

Secondary structure (DSSP, 8-state):
----------------------S--EEEEEEEE-S---SHHHHHHHHHHHHHHTEEEEEEE-----S-PPPPTTS-EEEE----SSS--EEEEE-GGGGGGEEEEEE-SSSEEEEEEEETTEEEEEEEEEPPPTTS-HHHHHHHHHHHH-/----------------------S--EEEEEEEE-S---SHHHHHHHHHHHHHHTEEEEEEE-----S-PPPPTTS-EEEE----SSS--EEEEE-GGGGGGEEEEEE-SSSEEEEEEEETTEEEEEEEEEPPPTTS-HHHHHHHHHHHH-

Foldseek 3Di:
DDDPPPPPPPPPPVPDDPDPPPPDDDEDEEEDAPLECADQVSVQVVVVVCVVVRHQKYKYKFHQHDDDAHDYPQQWGWAWDDPPDNGMTIIMTGHNVQPVQWPDKDDLDNFWIWTWGDDPHDIDIDIGGDQDDPPDDPVVNVVRVVSVVD/DPPPPPPPPPPPPVPDDPDPPPPDDDEDEEEDAPLEPADQVSVQVVVVVCVVVRHQKYKYKFHQHDDDAYDYPQQWGWAWDDPPDNGMTIIMTGHNVQPVQWPDKDDLDNFWIWTWGDDPHDIDIDIGGDQDDPPDDPVVNVVRVVSVVD

Sequence (300 aa):
MFGRSTTDTEITEASYGPKNRRKGNDFHIGSLNVRSISDQSKAEAFDLLAVNSGCKVIALQETKRKEGEWVLSSGAELICTRREAREGGLAFWIHKDWLDSLVETKRESDRISTASFDFHGSHLHVINVYAPTSAANETQSDKFYKDLKKMFGRSTTDTEITEASYGPKNRRKGNDFHIGSLNVRSISDQSKAEAFDLLAVNSGCKVIALQETKRKEGEWVLSSGAELICTRREAREGGLAFWIHKDWLDSLVETKRESDRISTASFDFHGSHLHVINVYAPTSAANETQSDKFYKDLKK

Nearest PDB structures (foldseek):
  6lpm-assembly1_A  TM=6.600E-01  e=4.688E-04  Deinococcus radiodurans
  8gbk-assembly1_D  TM=4.545E-01  e=4.921E+00  Synechocystis sp. PCC 6803 substr. Kazusa
  8gdw-assembly1_BBB  TM=3.463E-01  e=2.963E+00  Synechocystis sp. PCC 6803
  6lpm-assembly1_A  TM=6.606E-01  e=6.868E-04  Deinococcus radiodurans
  8gbk-assembly1_D  TM=4.548E-01  e=5.021E+00  Synechocystis sp. PCC 6803 substr. Kazusa